Protein AF-A0A8J7TW24-F1 (afdb_monomer)

Structure (mmCIF, N/CA/C/O backbone):
data_AF-A0A8J7TW24-F1
#
_entry.id   AF-A0A8J7TW24-F1
#
loop_
_atom_site.group_PDB
_atom_site.id
_atom_site.type_symbol
_atom_site.label_atom_id
_atom_site.label_alt_id
_atom_site.label_comp_id
_atom_site.label_asym_id
_atom_site.label_entity_id
_atom_site.label_seq_id
_atom_site.pdbx_PDB_ins_code
_atom_site.Cartn_x
_atom_site.Cartn_y
_atom_site.Cartn_z
_atom_site.occupancy
_atom_site.B_iso_or_equiv
_atom_site.auth_seq_id
_atom_site.auth_comp_id
_atom_site.auth_asym_id
_atom_site.auth_atom_id
_atom_site.pdbx_PDB_model_num
ATOM 1 N N . MET A 1 1 ? 17.563 -19.823 41.841 1.00 43.78 1 MET A N 1
ATOM 2 C CA . MET A 1 1 ? 16.782 -18.989 40.902 1.00 43.78 1 MET A CA 1
ATOM 3 C C . MET A 1 1 ? 16.578 -19.823 39.656 1.00 43.78 1 MET A C 1
ATOM 5 O O . MET A 1 1 ? 17.560 -20.440 39.259 1.00 43.78 1 MET A O 1
ATOM 9 N N . PRO A 1 2 ? 15.362 -19.941 39.098 1.00 51.72 2 PRO A N 1
ATOM 10 C CA . PRO A 1 2 ? 15.224 -20.588 37.807 1.00 51.72 2 PRO A CA 1
ATOM 11 C C . PRO A 1 2 ? 15.996 -19.751 36.789 1.00 51.72 2 PRO A C 1
ATOM 13 O O . PRO A 1 2 ? 15.751 -18.554 36.640 1.00 51.72 2 PRO A O 1
ATOM 16 N N . ASP A 1 3 ? 16.976 -20.402 36.181 1.00 54.56 3 ASP A N 1
ATOM 17 C CA . ASP A 1 3 ? 17.750 -19.917 35.053 1.00 54.56 3 ASP A CA 1
ATOM 18 C C . ASP A 1 3 ? 16.784 -19.815 33.871 1.00 54.56 3 ASP A C 1
ATOM 20 O O . ASP A 1 3 ? 16.317 -20.823 33.341 1.00 54.56 3 ASP A O 1
ATOM 24 N N . THR A 1 4 ? 16.351 -18.599 33.558 1.00 65.81 4 THR A N 1
ATOM 25 C CA . THR A 1 4 ? 15.523 -18.357 32.379 1.00 65.81 4 THR A CA 1
ATOM 26 C C . THR A 1 4 ? 16.296 -17.393 31.517 1.00 65.81 4 THR A C 1
ATOM 28 O O . THR A 1 4 ? 16.347 -16.195 31.796 1.00 65.81 4 THR A O 1
ATOM 31 N N . ASP A 1 5 ? 16.949 -17.952 30.498 1.00 69.06 5 ASP A N 1
ATOM 32 C CA . ASP A 1 5 ? 17.476 -17.172 29.391 1.00 69.06 5 ASP A CA 1
ATOM 33 C C . ASP A 1 5 ? 16.400 -16.175 28.938 1.00 69.06 5 ASP A C 1
ATOM 35 O O . ASP A 1 5 ? 15.215 -16.539 28.858 1.00 69.06 5 ASP A O 1
ATOM 39 N N . PRO A 1 6 ? 16.773 -14.915 28.656 1.00 66.88 6 PRO A N 1
ATOM 40 C CA . PRO A 1 6 ? 15.819 -13.942 28.161 1.00 66.88 6 PRO A CA 1
ATOM 41 C C . PRO A 1 6 ? 15.127 -14.501 26.910 1.00 66.88 6 PRO A C 1
ATOM 43 O O . PRO A 1 6 ? 15.773 -15.163 26.089 1.00 66.88 6 PRO A O 1
ATOM 46 N N . PRO A 1 7 ? 13.813 -14.257 26.747 1.00 69.56 7 PRO A N 1
ATOM 47 C CA . PRO A 1 7 ? 13.080 -14.753 25.594 1.00 69.56 7 PRO A CA 1
ATOM 48 C C . PRO A 1 7 ? 13.769 -14.294 24.309 1.00 69.56 7 PRO A C 1
ATOM 50 O O . PRO A 1 7 ? 14.249 -13.159 24.215 1.00 69.56 7 PRO A O 1
ATOM 53 N N . LYS A 1 8 ? 13.817 -15.181 23.310 1.00 80.94 8 LYS A N 1
ATOM 54 C CA . LYS A 1 8 ? 14.368 -14.835 21.999 1.00 80.94 8 LYS A CA 1
ATOM 55 C C . LYS A 1 8 ? 13.626 -13.612 21.465 1.00 80.94 8 LYS A C 1
ATOM 57 O O . LYS A 1 8 ? 12.415 -13.486 21.639 1.00 80.94 8 LYS A O 1
ATOM 62 N N . PHE A 1 9 ? 14.354 -12.719 20.799 1.00 76.31 9 PHE A N 1
ATOM 63 C CA . PHE A 1 9 ? 13.801 -11.468 20.273 1.00 76.31 9 PHE A CA 1
ATOM 64 C C . PHE A 1 9 ? 12.527 -11.686 19.439 1.00 76.31 9 PHE A C 1
ATOM 66 O O . PHE A 1 9 ? 11.574 -10.923 19.563 1.00 76.31 9 PHE A O 1
ATOM 73 N N . GLU A 1 10 ? 12.492 -12.752 18.639 1.00 80.75 10 GLU A N 1
ATOM 74 C CA . GLU A 1 10 ? 11.338 -13.130 17.816 1.00 80.75 10 GLU A CA 1
ATOM 75 C C . GLU A 1 10 ? 10.091 -13.431 18.659 1.00 80.75 10 GLU A C 1
ATOM 77 O O . GLU A 1 10 ? 9.017 -12.904 18.367 1.00 80.75 10 GLU A O 1
ATOM 82 N N . ASP A 1 11 ? 10.244 -14.197 19.743 1.00 81.25 11 ASP A N 1
ATOM 83 C CA . ASP A 1 11 ? 9.145 -14.556 20.645 1.00 81.25 11 ASP A CA 1
ATOM 84 C C . ASP A 1 11 ? 8.602 -13.314 21.368 1.00 81.25 11 ASP A C 1
ATOM 86 O O . ASP A 1 11 ? 7.390 -13.126 21.494 1.00 81.25 11 ASP A O 1
ATOM 90 N N . ALA A 1 12 ? 9.502 -12.428 21.806 1.00 84.06 12 ALA A N 1
ATOM 91 C CA . ALA A 1 12 ? 9.135 -11.176 22.461 1.00 84.06 12 ALA A CA 1
ATOM 92 C C . ALA A 1 12 ? 8.421 -10.208 21.501 1.00 84.06 12 ALA A C 1
ATOM 94 O O . ALA A 1 12 ? 7.405 -9.610 21.863 1.00 84.06 12 ALA A O 1
ATOM 95 N N . ALA A 1 13 ? 8.916 -10.074 20.267 1.00 86.62 13 ALA A N 1
ATOM 96 C CA . ALA A 1 13 ? 8.301 -9.240 19.238 1.00 86.62 13 ALA A CA 1
ATOM 97 C C . ALA A 1 13 ? 6.920 -9.772 18.832 1.00 86.62 13 ALA A C 1
ATOM 99 O O . ALA A 1 13 ? 5.966 -9.002 18.719 1.00 86.62 13 ALA A O 1
ATOM 100 N N . GLN A 1 14 ? 6.784 -11.091 18.672 1.00 86.00 14 GLN A N 1
ATOM 101 C CA . GLN A 1 14 ? 5.505 -11.718 18.361 1.00 86.00 14 GLN A CA 1
ATOM 102 C C . GLN A 1 14 ? 4.482 -11.498 19.480 1.00 86.00 14 GLN A C 1
ATOM 104 O O . GLN A 1 14 ? 3.344 -11.120 19.199 1.00 86.00 14 GLN A O 1
ATOM 109 N N . ALA A 1 15 ? 4.874 -11.702 20.741 1.00 85.88 15 ALA A N 1
ATOM 110 C CA . ALA A 1 15 ? 3.993 -11.467 21.880 1.00 85.88 15 ALA A CA 1
ATOM 111 C C . ALA A 1 15 ? 3.521 -10.007 21.938 1.00 85.88 15 ALA A C 1
ATOM 113 O O . ALA A 1 15 ? 2.322 -9.759 22.065 1.00 85.88 15 ALA A O 1
ATOM 114 N N . TYR A 1 16 ? 4.441 -9.056 21.745 1.00 89.69 16 TYR A N 1
ATOM 115 C CA . TYR A 1 16 ? 4.119 -7.632 21.687 1.00 89.69 16 TYR A CA 1
ATOM 116 C C . TYR A 1 16 ? 3.108 -7.308 20.578 1.00 89.69 16 TYR A C 1
ATOM 118 O O . TYR A 1 16 ? 2.124 -6.608 20.818 1.00 89.69 16 TYR A O 1
ATOM 126 N N . GLU A 1 17 ? 3.309 -7.822 19.363 1.00 89.44 17 GLU A N 1
ATOM 127 C CA . GLU A 1 17 ? 2.384 -7.578 18.250 1.00 89.44 17 GLU A CA 1
ATOM 128 C C . GLU A 1 17 ? 0.988 -8.153 18.523 1.00 89.44 17 GLU A C 1
ATOM 130 O O . GLU A 1 17 ? -0.021 -7.501 18.240 1.00 89.44 17 GLU A O 1
ATOM 135 N N . LEU A 1 18 ? 0.908 -9.341 19.127 1.00 90.88 18 LEU A N 1
ATOM 136 C CA . LEU A 1 18 ? -0.361 -9.981 19.477 1.00 90.88 18 LEU A CA 1
ATOM 137 C C . LEU A 1 18 ? -1.095 -9.241 20.600 1.00 90.88 18 LEU A C 1
ATOM 139 O O . LEU A 1 18 ? -2.309 -9.054 20.500 1.00 90.88 18 LEU A O 1
ATOM 143 N N . ASP A 1 19 ? -0.377 -8.731 21.604 1.00 90.50 19 ASP A N 1
ATOM 144 C CA . ASP A 1 19 ? -0.946 -7.837 22.620 1.00 90.50 19 ASP A CA 1
ATOM 145 C C . ASP A 1 19 ? -1.563 -6.591 21.967 1.00 90.50 19 ASP A C 1
ATOM 147 O O . ASP A 1 19 ? -2.689 -6.194 22.280 1.00 90.50 19 ASP A O 1
ATOM 151 N N . ARG A 1 20 ? -0.865 -5.994 20.994 1.00 91.69 20 ARG A N 1
ATOM 152 C CA . ARG A 1 20 ? -1.358 -4.816 20.266 1.00 91.69 20 ARG A CA 1
ATOM 153 C C . ARG A 1 20 ? -2.553 -5.128 19.374 1.00 91.69 20 ARG A C 1
ATOM 155 O O . ARG A 1 20 ? -3.442 -4.288 19.233 1.00 91.69 20 ARG A O 1
ATOM 162 N N . VAL A 1 21 ? -2.610 -6.316 18.777 1.00 91.31 21 VAL A N 1
ATOM 163 C CA . VAL A 1 21 ? -3.798 -6.777 18.046 1.00 91.31 21 VAL A CA 1
ATOM 164 C C . VAL A 1 21 ? -4.985 -6.934 18.995 1.00 91.31 21 VAL A C 1
ATOM 166 O O . VAL A 1 21 ? -6.068 -6.437 18.685 1.00 91.31 21 VAL A O 1
ATOM 169 N N . ALA A 1 22 ? -4.788 -7.557 20.159 1.00 90.12 22 ALA A N 1
ATOM 170 C CA . ALA A 1 22 ? -5.827 -7.704 21.174 1.00 90.12 22 ALA A CA 1
ATOM 171 C C . ALA A 1 22 ? -6.359 -6.337 21.639 1.00 90.12 22 ALA A C 1
ATOM 173 O O . ALA A 1 22 ? -7.570 -6.110 21.656 1.00 90.12 22 ALA A O 1
ATOM 174 N N . GLU A 1 23 ? -5.469 -5.384 21.921 1.00 89.31 23 GLU A N 1
ATOM 175 C CA . GLU A 1 23 ? -5.829 -4.008 22.278 1.00 89.31 23 GLU A CA 1
ATOM 176 C C . GLU A 1 23 ? -6.676 -3.343 21.179 1.00 89.31 23 GLU A C 1
ATOM 178 O O . GLU A 1 23 ? -7.760 -2.820 21.446 1.00 89.31 23 GLU A O 1
ATOM 183 N N . ARG A 1 24 ? -6.234 -3.412 19.916 1.00 88.44 24 ARG A N 1
ATOM 184 C CA . ARG A 1 24 ? -6.968 -2.829 18.781 1.00 88.44 24 ARG A CA 1
ATOM 185 C C . ARG A 1 24 ? -8.337 -3.481 18.575 1.00 88.44 24 ARG A C 1
ATOM 187 O O . ARG A 1 24 ? -9.319 -2.757 18.403 1.00 88.44 24 ARG A O 1
ATOM 194 N N . ARG A 1 25 ? -8.432 -4.815 18.647 1.00 89.50 25 ARG A N 1
ATOM 195 C CA . ARG A 1 25 ? -9.712 -5.546 18.583 1.00 89.50 25 ARG A CA 1
ATOM 196 C C . ARG A 1 25 ? -10.655 -5.114 19.694 1.00 89.50 25 ARG A C 1
ATOM 198 O O . ARG A 1 25 ? -11.827 -4.883 19.417 1.00 89.50 25 ARG A O 1
ATOM 205 N N . SER A 1 26 ? -10.135 -4.939 20.908 1.00 88.31 26 SER A N 1
ATOM 206 C CA . SER A 1 26 ? -10.912 -4.453 22.052 1.00 88.31 26 SER A CA 1
ATOM 207 C C . SER A 1 26 ? -11.549 -3.105 21.743 1.00 88.31 26 SER A C 1
ATOM 209 O O . SER A 1 26 ? -12.732 -2.927 21.994 1.00 88.31 26 SER A O 1
ATOM 211 N N . ARG A 1 27 ? -10.805 -2.167 21.136 1.00 85.00 27 ARG A N 1
ATOM 212 C CA . ARG A 1 27 ? -11.319 -0.834 20.769 1.00 85.00 27 ARG A CA 1
ATOM 213 C C . ARG A 1 27 ? -12.390 -0.881 19.674 1.00 85.00 27 ARG A C 1
ATOM 215 O O . ARG A 1 27 ? -13.335 -0.101 19.722 1.00 85.00 27 ARG A O 1
ATOM 222 N N . VAL A 1 28 ? -12.235 -1.760 18.682 1.00 87.19 28 VAL A N 1
ATOM 223 C CA . VAL A 1 28 ? -13.165 -1.865 17.540 1.00 87.19 28 VAL A CA 1
ATOM 224 C C . VAL A 1 28 ? -14.443 -2.617 17.915 1.00 87.19 28 VAL A C 1
ATOM 226 O O . VAL A 1 28 ? -15.532 -2.195 17.536 1.00 87.19 28 VAL A O 1
ATOM 229 N N . HIS A 1 29 ? -14.316 -3.703 18.676 1.00 86.69 29 HIS A N 1
ATOM 230 C CA . HIS A 1 29 ? -15.421 -4.577 19.090 1.00 86.69 29 HIS A CA 1
ATOM 231 C C . HIS A 1 29 ? -15.866 -4.312 20.532 1.00 86.69 29 HIS A C 1
ATOM 233 O O . HIS A 1 29 ? -16.446 -5.188 21.169 1.00 86.69 29 HIS A O 1
ATOM 239 N N . SER A 1 30 ? -15.583 -3.114 21.056 1.00 81.75 30 SER A N 1
ATOM 240 C CA . SER A 1 30 ? -16.026 -2.710 22.391 1.00 81.75 30 SER A CA 1
ATOM 241 C C . SER A 1 30 ? -17.551 -2.828 22.513 1.00 81.75 30 SER A C 1
ATOM 243 O O . SER A 1 30 ? -18.262 -2.520 21.546 1.00 81.75 30 SER A O 1
ATOM 245 N N . PRO A 1 31 ? -18.067 -3.186 23.704 1.00 82.00 31 PRO A N 1
ATOM 246 C CA . PRO A 1 31 ? -19.486 -3.068 24.005 1.00 82.00 31 PRO A CA 1
ATOM 247 C C . PRO A 1 31 ? -20.009 -1.659 23.700 1.00 82.00 31 PRO A C 1
ATOM 249 O O . PRO A 1 31 ? -19.250 -0.692 23.596 1.00 82.00 31 PRO A O 1
ATOM 252 N N . ARG A 1 32 ? -21.323 -1.535 23.523 1.00 82.88 32 ARG A N 1
ATOM 253 C CA . ARG A 1 32 ? -21.972 -0.249 23.251 1.00 82.88 32 ARG A CA 1
ATOM 254 C C . ARG A 1 32 ? -22.768 0.199 24.474 1.00 82.88 32 ARG A C 1
ATOM 256 O O . ARG A 1 32 ? -23.401 -0.632 25.121 1.00 82.88 32 ARG A O 1
ATOM 263 N N . ASP A 1 33 ? -22.730 1.493 24.789 1.00 82.44 33 ASP A N 1
ATOM 264 C CA . ASP A 1 33 ? -23.535 2.081 25.866 1.00 82.44 33 ASP A CA 1
ATOM 265 C C . ASP A 1 33 ? -25.032 2.137 25.498 1.00 82.44 33 ASP A C 1
ATOM 267 O O . ASP A 1 33 ? -25.444 1.737 24.405 1.00 82.44 33 ASP A O 1
ATOM 271 N N . LYS A 1 34 ? -25.869 2.641 26.415 1.00 81.19 34 LYS A N 1
ATOM 272 C CA . LYS A 1 34 ? -27.324 2.772 26.202 1.00 81.19 34 LYS A CA 1
ATOM 273 C C . LYS A 1 34 ? -27.660 3.687 25.021 1.00 81.19 34 LYS A C 1
ATOM 275 O O . LYS A 1 34 ? -28.692 3.520 24.375 1.00 81.19 34 LYS A O 1
ATOM 280 N N . GLU A 1 35 ? -26.771 4.619 24.702 1.00 75.19 35 GLU A N 1
ATOM 281 C CA . GLU A 1 35 ? -26.881 5.530 23.572 1.00 75.19 35 GLU A CA 1
ATOM 282 C C . GLU A 1 35 ? -26.303 4.924 22.276 1.00 75.19 35 GLU A C 1
ATOM 284 O O . GLU A 1 35 ? -26.475 5.501 21.200 1.00 75.19 35 GLU A O 1
ATOM 289 N N . GLY A 1 36 ? -25.698 3.733 22.336 1.00 73.62 36 GLY A N 1
ATOM 290 C CA . GLY A 1 36 ? -25.131 2.966 21.226 1.00 73.62 36 GLY A CA 1
ATOM 291 C C . GLY A 1 36 ? -23.678 3.311 20.876 1.00 73.62 36 GLY A C 1
ATOM 292 O O . GLY A 1 36 ? -23.176 2.828 19.857 1.00 73.62 36 GLY A O 1
ATOM 293 N N . ARG A 1 37 ? -23.002 4.135 21.681 1.00 74.19 37 ARG A N 1
ATOM 294 C CA . ARG A 1 37 ? -21.606 4.550 21.482 1.00 74.19 37 ARG A CA 1
ATOM 295 C C . ARG A 1 37 ? -20.640 3.461 21.970 1.00 74.19 37 ARG A C 1
ATOM 297 O O . ARG A 1 37 ? -20.939 2.813 22.971 1.00 74.19 37 ARG A O 1
ATOM 304 N N . PRO A 1 38 ? -19.485 3.257 21.312 1.00 76.00 38 PRO A N 1
ATOM 305 C CA . PRO A 1 38 ? -18.491 2.281 21.756 1.00 76.00 38 PRO A CA 1
ATOM 306 C C . PRO A 1 38 ? -17.911 2.659 23.127 1.00 76.00 38 PRO A C 1
ATOM 308 O O . PRO A 1 38 ? -17.392 3.763 23.301 1.00 76.00 38 PRO A O 1
ATOM 311 N N . THR A 1 39 ? -17.946 1.740 24.090 1.00 76.75 39 THR A N 1
ATOM 312 C CA . THR A 1 39 ? -17.328 1.901 25.413 1.00 76.75 39 THR A CA 1
ATOM 313 C C . THR A 1 39 ? -15.885 1.414 25.367 1.00 76.75 39 THR A C 1
ATOM 315 O O . THR A 1 39 ? -15.564 0.299 25.787 1.00 76.75 39 THR A O 1
ATOM 318 N N . VAL A 1 40 ? -15.013 2.244 24.794 1.00 71.62 40 VAL A N 1
ATOM 319 C CA . VAL A 1 40 ? -13.598 1.911 24.593 1.00 71.62 40 VAL A CA 1
ATOM 320 C C . VAL A 1 40 ? -12.929 1.593 25.932 1.00 71.62 40 VAL A C 1
ATOM 322 O O . VAL A 1 40 ? -12.905 2.430 26.830 1.00 71.62 40 VAL A O 1
ATOM 325 N N . GLY A 1 41 ? -12.375 0.384 26.053 1.00 67.88 41 GLY A N 1
ATOM 326 C CA . GLY A 1 41 ? -11.676 -0.072 27.261 1.00 67.88 41 GLY A CA 1
ATOM 327 C C . GLY A 1 41 ? -12.566 -0.715 28.330 1.00 67.88 41 GLY A C 1
ATOM 328 O O . GLY A 1 41 ? -12.053 -1.064 29.388 1.00 67.88 41 GLY A O 1
ATOM 329 N N . ALA A 1 42 ? -13.866 -0.903 28.069 1.00 72.81 42 ALA A N 1
ATOM 330 C CA . ALA A 1 42 ? -14.766 -1.593 28.999 1.00 72.81 42 ALA A CA 1
ATOM 331 C C . ALA A 1 42 ? -14.482 -3.101 29.098 1.00 72.81 42 ALA A C 1
ATOM 333 O O . ALA A 1 42 ? -14.559 -3.674 30.181 1.00 72.81 42 ALA A O 1
ATOM 334 N N . GLU A 1 43 ? -14.122 -3.737 27.980 1.00 79.50 43 GLU A N 1
ATOM 335 C CA . GLU A 1 43 ? -13.754 -5.151 27.934 1.00 79.50 43 GLU A CA 1
ATOM 336 C C . GLU A 1 43 ? -12.527 -5.364 27.047 1.00 79.50 43 GLU A C 1
ATOM 338 O O . GLU A 1 43 ? -12.425 -4.811 25.949 1.00 79.50 43 GLU A O 1
ATOM 343 N N . ALA A 1 44 ? -11.592 -6.179 27.537 1.00 82.75 44 ALA A N 1
ATOM 344 C CA . ALA A 1 44 ? -10.405 -6.572 26.796 1.00 82.75 44 ALA A CA 1
ATOM 345 C C . ALA A 1 44 ? -10.677 -7.844 25.983 1.00 82.75 44 ALA A C 1
ATOM 347 O O . ALA A 1 44 ? -11.066 -8.880 26.527 1.00 82.75 44 ALA A O 1
ATOM 348 N N . TRP A 1 45 ? -10.409 -7.776 24.683 1.00 86.88 45 TRP A N 1
ATOM 349 C CA . TRP A 1 45 ? -10.366 -8.926 23.796 1.00 86.88 45 TRP A CA 1
ATOM 350 C C . TRP A 1 45 ? -9.239 -9.863 24.230 1.00 86.88 45 TRP A C 1
ATOM 352 O O . TRP A 1 45 ? -8.077 -9.463 24.300 1.00 86.88 45 TRP A O 1
ATOM 362 N N . LYS A 1 46 ? -9.568 -11.128 24.492 1.00 87.50 46 LYS A N 1
ATOM 363 C CA . LYS A 1 46 ? -8.594 -12.142 24.906 1.00 87.50 46 LYS A CA 1
ATOM 364 C C . LYS A 1 46 ? -8.254 -13.029 23.718 1.00 87.50 46 LYS A C 1
ATOM 366 O O . LYS A 1 46 ? -9.126 -13.709 23.185 1.00 87.50 46 LYS A O 1
ATOM 371 N N . LEU A 1 47 ? -6.994 -13.007 23.293 1.00 88.19 47 LEU A N 1
ATOM 372 C CA . LEU A 1 47 ? -6.498 -13.974 22.315 1.00 88.19 47 LEU A CA 1
ATOM 373 C C . LEU A 1 47 ? -6.157 -15.299 23.018 1.00 88.19 47 LEU A C 1
ATOM 375 O O . LEU A 1 47 ? -5.738 -15.263 24.180 1.00 88.19 47 LEU A O 1
ATOM 379 N N . PRO A 1 48 ? -6.319 -16.449 22.340 1.00 89.06 48 PRO A N 1
ATOM 380 C CA . PRO A 1 48 ? -5.981 -17.751 22.903 1.00 89.06 48 PRO A CA 1
ATOM 381 C C . PRO A 1 48 ? -4.518 -17.821 23.336 1.00 89.06 48 PRO A C 1
ATOM 383 O O . PRO A 1 48 ? -3.614 -17.418 22.595 1.00 89.06 48 PRO A O 1
ATOM 386 N N . LYS A 1 49 ? -4.312 -18.338 24.544 1.00 88.12 49 LYS A N 1
ATOM 387 C CA . LYS A 1 49 ? -3.007 -18.648 25.119 1.00 88.12 49 LYS A CA 1
ATOM 388 C C . LYS A 1 49 ? -3.010 -20.096 25.597 1.00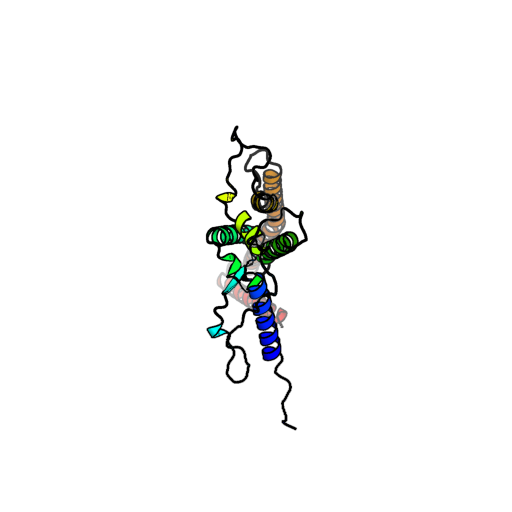 88.12 49 LYS A C 1
ATOM 390 O O . LYS A 1 49 ? -4.063 -20.589 26.000 1.00 88.12 49 LYS A O 1
ATOM 395 N N . ASP A 1 50 ? -1.855 -20.743 25.544 1.00 86.94 50 ASP A N 1
ATOM 396 C CA . ASP A 1 50 ? -1.642 -22.064 26.129 1.00 86.94 50 ASP A CA 1
ATOM 397 C C . ASP A 1 50 ? -1.544 -21.991 27.667 1.00 86.94 50 ASP A C 1
ATOM 399 O O . ASP A 1 50 ? -1.530 -20.908 28.264 1.00 86.94 50 ASP A O 1
ATOM 403 N N . ASP A 1 51 ? -1.449 -23.152 28.320 1.00 86.19 51 ASP A N 1
ATOM 404 C CA . ASP A 1 51 ? -1.315 -23.257 29.782 1.00 86.19 51 ASP A CA 1
ATOM 405 C C . ASP A 1 51 ? -0.025 -22.602 30.315 1.00 86.19 51 ASP A C 1
ATOM 407 O O . ASP A 1 51 ? 0.064 -22.253 31.493 1.00 86.19 51 ASP A O 1
ATOM 411 N N . ALA A 1 52 ? 0.973 -22.402 29.448 1.00 83.00 52 ALA A N 1
ATOM 412 C CA . ALA A 1 52 ? 2.220 -21.707 29.755 1.00 83.00 52 ALA A CA 1
ATOM 413 C C . ALA A 1 52 ? 2.126 -20.181 29.537 1.00 83.00 52 ALA A C 1
ATOM 415 O O . ALA A 1 52 ? 3.111 -19.466 29.735 1.00 83.00 52 ALA A O 1
ATOM 416 N N . GLY A 1 53 ? 0.959 -19.664 29.139 1.00 81.69 53 GLY A N 1
ATOM 417 C CA . GLY A 1 53 ? 0.714 -18.244 28.898 1.00 81.69 53 GLY A CA 1
ATOM 418 C C . GLY A 1 53 ? 1.269 -17.713 27.572 1.00 81.69 53 GLY A C 1
ATOM 419 O O . GLY A 1 53 ? 1.253 -16.495 27.359 1.00 81.69 53 GLY A O 1
ATOM 420 N N . LYS A 1 54 ? 1.740 -18.583 26.672 1.00 83.50 54 LYS A N 1
ATOM 421 C CA . LYS A 1 54 ? 2.173 -18.214 25.320 1.00 83.50 54 LYS A CA 1
ATOM 422 C C . LYS A 1 54 ? 0.971 -18.116 24.399 1.00 83.50 54 LYS A C 1
ATOM 424 O O . LYS A 1 54 ? 0.020 -18.880 24.513 1.00 83.50 54 LYS A O 1
ATOM 429 N N . TYR A 1 55 ? 1.007 -17.168 23.470 1.00 84.25 55 TYR A N 1
ATOM 430 C CA . TYR A 1 55 ? -0.053 -17.048 22.477 1.00 84.25 55 TYR A CA 1
ATOM 431 C C . TYR A 1 55 ? -0.128 -18.281 21.578 1.00 84.25 55 TYR A C 1
ATOM 433 O O . TYR A 1 55 ? 0.897 -18.854 21.217 1.00 84.25 55 TYR A O 1
ATOM 441 N N . GLU A 1 56 ? -1.344 -18.618 21.149 1.00 83.56 56 GLU A N 1
ATOM 442 C CA . GLU A 1 56 ? -1.611 -19.610 20.107 1.00 83.56 56 GLU A CA 1
ATOM 443 C C . GLU A 1 56 ? -2.129 -18.900 18.838 1.00 83.56 56 GLU A C 1
ATOM 445 O O . GLU A 1 56 ? -3.341 -18.824 18.611 1.00 83.56 56 GLU A O 1
ATOM 450 N N . PRO A 1 57 ? -1.247 -18.358 17.971 1.00 72.62 57 PRO A N 1
ATOM 451 C CA . PRO A 1 57 ? -1.656 -17.509 16.848 1.00 72.62 57 PRO A CA 1
ATOM 452 C C . PRO A 1 57 ? -2.573 -18.224 15.852 1.00 72.62 57 PRO A C 1
ATOM 454 O O . PRO A 1 57 ? -3.481 -17.612 15.296 1.00 72.62 57 PRO A O 1
ATOM 457 N N . LEU A 1 58 ? -2.369 -19.531 15.655 1.00 77.12 58 LEU A N 1
ATOM 458 C CA . LEU A 1 58 ? -3.190 -20.356 14.761 1.00 77.12 58 LEU A CA 1
ATOM 459 C C . LEU A 1 58 ? -4.638 -20.506 15.247 1.00 77.12 58 LEU A C 1
ATOM 461 O O . LEU A 1 58 ? -5.510 -20.820 14.444 1.00 77.12 58 LEU A O 1
ATOM 465 N N . ARG A 1 59 ? -4.901 -20.271 16.538 1.00 81.06 59 ARG A N 1
ATOM 466 C CA . ARG A 1 59 ? -6.250 -20.283 17.118 1.00 81.06 59 ARG A CA 1
ATOM 467 C C . ARG A 1 59 ? -6.852 -18.886 17.271 1.00 81.06 59 ARG A C 1
ATOM 469 O O . ARG A 1 59 ? -8.006 -18.759 17.657 1.00 81.06 59 ARG A O 1
ATOM 476 N N . ALA A 1 60 ? -6.090 -17.832 16.988 1.00 80.12 60 ALA A N 1
ATOM 477 C CA . ALA A 1 60 ? -6.482 -16.448 17.242 1.00 80.12 60 ALA A CA 1
ATOM 478 C C . ALA A 1 60 ? -7.383 -15.825 16.150 1.00 80.12 60 ALA A C 1
ATOM 480 O O . ALA A 1 60 ? -7.747 -14.647 16.261 1.00 80.12 60 ALA A O 1
ATOM 481 N N . ASP A 1 61 ? -7.741 -16.595 15.112 1.00 87.06 61 ASP A N 1
ATOM 482 C CA . ASP A 1 61 ? -8.554 -16.167 13.963 1.00 87.06 61 ASP A CA 1
ATOM 483 C C . ASP A 1 61 ? -8.098 -14.815 13.393 1.00 87.06 61 ASP A C 1
ATOM 485 O O . ASP A 1 61 ? -8.899 -13.902 13.176 1.00 87.06 61 ASP A O 1
ATOM 489 N N . LEU A 1 62 ? -6.783 -14.642 13.239 1.00 90.00 62 LEU A N 1
A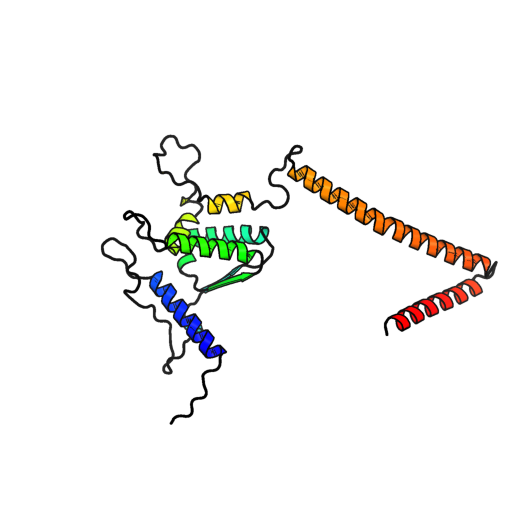TOM 490 C CA . LEU A 1 62 ? -6.180 -13.391 12.784 1.00 90.00 62 LEU A CA 1
ATOM 491 C C . LEU A 1 62 ? -6.265 -13.262 11.267 1.00 90.00 62 LEU A C 1
ATOM 493 O O . LEU A 1 62 ? -5.957 -14.204 10.535 1.00 90.00 62 LEU A O 1
ATOM 497 N N . V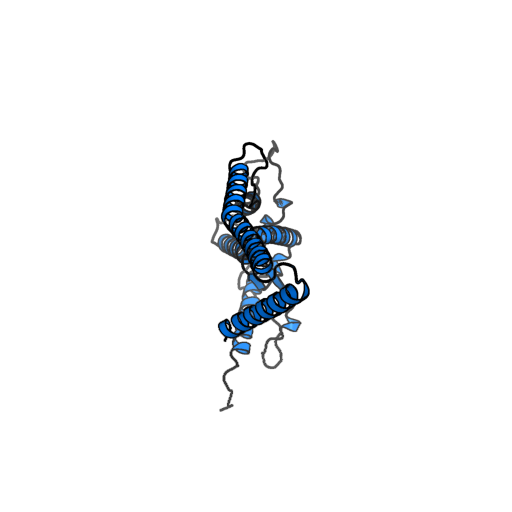AL A 1 63 ? -6.615 -12.069 10.789 1.00 92.50 63 VAL A N 1
ATOM 498 C CA . VAL A 1 63 ? -6.712 -11.776 9.358 1.00 92.50 63 VAL A CA 1
ATOM 499 C C . VAL A 1 63 ? -5.755 -10.653 8.982 1.00 92.50 63 VAL A C 1
ATOM 501 O O . VAL A 1 63 ? -5.870 -9.518 9.446 1.00 92.50 63 VAL A O 1
ATOM 504 N N . GLY A 1 64 ? -4.816 -10.967 8.092 1.00 93.06 64 GLY A N 1
ATOM 505 C CA . GLY A 1 64 ? -3.925 -9.993 7.470 1.00 93.06 64 GLY A CA 1
ATOM 506 C C . GLY A 1 64 ? -4.401 -9.593 6.075 1.00 93.06 64 GLY A C 1
ATOM 507 O O . GLY A 1 64 ? -4.845 -10.434 5.296 1.00 93.06 64 GLY A O 1
ATOM 508 N N . LEU A 1 65 ? -4.257 -8.314 5.735 1.00 95.31 65 LEU A N 1
ATOM 509 C CA . LEU A 1 65 ? -4.393 -7.799 4.375 1.00 95.31 65 LEU A CA 1
ATOM 510 C C . LEU A 1 65 ? -3.027 -7.329 3.871 1.00 95.31 65 LEU A C 1
ATOM 512 O O . LEU A 1 65 ? -2.299 -6.645 4.586 1.00 95.31 65 LEU A O 1
ATOM 516 N N . ALA A 1 66 ? -2.681 -7.673 2.632 1.00 96.69 66 ALA A N 1
ATOM 517 C CA . ALA A 1 66 ? -1.432 -7.255 2.008 1.00 96.69 66 ALA A CA 1
ATOM 518 C C . ALA A 1 66 ? -1.694 -6.465 0.719 1.00 96.69 66 ALA A C 1
ATOM 520 O O . ALA A 1 66 ? -2.372 -6.951 -0.187 1.00 96.69 66 ALA A O 1
ATOM 521 N N . PHE A 1 67 ? -1.120 -5.265 0.614 1.00 95.81 67 PHE A N 1
ATOM 522 C CA . PHE A 1 67 ? -1.142 -4.452 -0.601 1.00 95.81 67 PHE A CA 1
ATOM 523 C C . PHE A 1 67 ? 0.214 -4.446 -1.296 1.00 95.81 67 PHE A C 1
ATOM 525 O O . PHE A 1 67 ? 1.200 -3.899 -0.797 1.00 95.81 67 PHE A O 1
ATOM 532 N N . SER A 1 68 ? 0.228 -5.030 -2.493 1.00 93.50 68 SER A N 1
ATOM 533 C CA . SER A 1 68 ? 1.408 -5.105 -3.351 1.00 93.50 68 SER A CA 1
ATOM 534 C C . SER A 1 68 ? 1.793 -3.748 -3.960 1.00 93.50 68 SER A C 1
ATOM 536 O O . SER A 1 68 ? 0.999 -2.805 -4.022 1.00 93.50 68 SER A O 1
ATOM 538 N N . GLY A 1 69 ? 3.029 -3.668 -4.453 1.00 89.88 69 GLY A N 1
ATOM 539 C CA . GLY A 1 69 ? 3.590 -2.514 -5.152 1.00 89.88 69 GLY A CA 1
ATOM 540 C C . GLY A 1 69 ? 3.028 -2.321 -6.562 1.00 89.88 69 GLY A C 1
ATOM 541 O O . GLY A 1 69 ? 2.088 -2.990 -6.975 1.00 89.88 69 GLY A O 1
ATOM 542 N N . GLY A 1 70 ? 3.600 -1.374 -7.313 1.00 83.94 70 GLY A N 1
ATOM 543 C CA . GLY A 1 70 ? 3.140 -1.027 -8.672 1.00 83.94 70 GLY A CA 1
ATOM 544 C C . GLY A 1 70 ? 2.688 0.427 -8.844 1.00 83.94 70 GLY A C 1
ATOM 545 O O . GLY A 1 70 ? 1.947 0.742 -9.778 1.00 83.94 70 GLY A O 1
ATOM 546 N N . GLY A 1 71 ? 3.119 1.313 -7.939 1.00 82.56 71 GLY A N 1
ATOM 547 C CA . GLY A 1 71 ? 2.820 2.745 -7.977 1.00 82.56 71 GLY A CA 1
ATOM 548 C C . GLY A 1 71 ? 1.324 3.051 -7.869 1.00 82.56 71 GLY A C 1
ATOM 549 O O . GLY A 1 71 ? 0.558 2.303 -7.260 1.00 82.56 71 GLY A O 1
ATOM 550 N N . ILE A 1 72 ? 0.902 4.155 -8.484 1.00 78.56 72 ILE A N 1
ATOM 551 C CA . ILE A 1 72 ? -0.474 4.658 -8.379 1.00 78.56 72 ILE A CA 1
ATOM 552 C C . ILE A 1 72 ? -1.523 3.692 -8.953 1.00 78.56 72 ILE A C 1
ATOM 554 O O . ILE A 1 72 ? -2.617 3.601 -8.408 1.00 78.56 72 ILE A O 1
ATOM 558 N N . ARG A 1 73 ? -1.184 2.888 -9.976 1.00 82.25 73 ARG A N 1
ATOM 559 C CA . ARG A 1 73 ? -2.111 1.883 -10.535 1.00 82.25 73 ARG A CA 1
ATOM 560 C C . ARG A 1 73 ? -2.490 0.826 -9.501 1.00 82.25 73 ARG A C 1
ATOM 562 O O . ARG A 1 73 ? -3.665 0.494 -9.366 1.00 82.25 73 ARG A O 1
ATOM 569 N N . SER A 1 74 ? -1.497 0.331 -8.759 1.00 87.56 74 SER A N 1
ATOM 570 C CA . SER A 1 74 ? -1.739 -0.612 -7.664 1.00 87.56 74 SER A CA 1
ATOM 571 C C . SER A 1 74 ? -2.559 0.043 -6.550 1.00 87.56 74 SER A C 1
ATOM 573 O O . SER A 1 74 ? -3.541 -0.536 -6.094 1.00 87.56 74 SER A O 1
ATOM 575 N N . ALA A 1 75 ? -2.245 1.290 -6.178 1.00 87.69 75 ALA A N 1
ATOM 576 C CA . ALA A 1 75 ? -3.021 2.031 -5.181 1.00 87.69 75 ALA A CA 1
ATOM 577 C C . ALA A 1 75 ? -4.510 2.159 -5.566 1.00 87.69 75 ALA A C 1
ATOM 579 O O . ALA A 1 75 ? -5.381 1.944 -4.726 1.00 87.69 75 ALA A O 1
ATOM 580 N N . THR A 1 76 ? -4.819 2.442 -6.837 1.00 84.94 76 THR A N 1
ATOM 581 C CA . THR A 1 76 ? -6.203 2.514 -7.335 1.00 84.94 76 THR A CA 1
ATOM 582 C C . THR A 1 76 ? -6.903 1.157 -7.328 1.00 84.94 76 THR A C 1
ATOM 584 O O . THR A 1 76 ? -8.067 1.072 -6.941 1.00 84.94 76 THR A O 1
ATOM 587 N N . PHE A 1 77 ? -6.218 0.087 -7.732 1.00 88.62 77 PHE A N 1
ATOM 588 C CA . PHE A 1 77 ? -6.785 -1.261 -7.668 1.00 88.62 77 PHE A CA 1
ATOM 589 C C . PHE A 1 77 ? -7.104 -1.666 -6.220 1.00 88.62 77 PHE A C 1
ATOM 591 O O . PHE A 1 77 ? -8.216 -2.100 -5.919 1.00 88.62 77 PHE A O 1
ATOM 598 N N . ASN A 1 78 ? -6.162 -1.429 -5.307 1.00 92.75 78 ASN A N 1
ATOM 599 C CA . ASN A 1 78 ? -6.328 -1.692 -3.880 1.00 92.75 78 ASN A CA 1
ATOM 600 C C . ASN A 1 78 ? -7.439 -0.834 -3.252 1.00 92.75 78 ASN A C 1
ATOM 602 O O . ASN A 1 78 ? -8.147 -1.318 -2.373 1.00 92.75 78 ASN A O 1
ATOM 606 N N . LEU A 1 79 ? -7.666 0.399 -3.728 1.00 91.00 79 LEU A N 1
ATOM 607 C CA . LEU A 1 79 ? -8.840 1.186 -3.334 1.00 91.00 79 LEU A CA 1
ATOM 608 C C . LEU A 1 79 ? -10.142 0.455 -3.690 1.00 91.00 79 LEU A C 1
ATOM 610 O O . LEU A 1 79 ? -11.034 0.381 -2.854 1.00 91.00 79 LEU A O 1
ATOM 614 N N . GLY A 1 80 ? -10.243 -0.139 -4.883 1.00 90.50 80 GLY A N 1
ATOM 615 C CA . GLY A 1 80 ? -11.401 -0.956 -5.260 1.00 90.50 80 GLY A CA 1
ATOM 616 C C . GLY A 1 80 ? -11.621 -2.148 -4.319 1.00 90.50 80 GLY A C 1
ATOM 617 O O . GLY A 1 80 ? -12.756 -2.423 -3.926 1.00 90.50 80 GLY A O 1
ATOM 618 N N . ILE A 1 81 ? -10.537 -2.804 -3.885 1.00 93.75 81 ILE A N 1
ATOM 619 C CA . ILE A 1 81 ? -10.589 -3.864 -2.863 1.00 93.75 81 ILE A CA 1
ATOM 620 C C . ILE A 1 81 ? -11.107 -3.306 -1.532 1.00 93.75 81 ILE A C 1
ATOM 622 O O . ILE A 1 81 ? -12.026 -3.882 -0.954 1.00 93.75 81 ILE A O 1
ATOM 626 N N . LEU A 1 82 ? -10.582 -2.172 -1.061 1.00 93.50 82 LEU A N 1
ATOM 627 C CA . LEU A 1 82 ? -11.047 -1.527 0.173 1.00 93.50 82 LEU A CA 1
ATOM 628 C C . LEU A 1 82 ? -12.527 -1.146 0.108 1.00 93.50 82 LEU A C 1
ATOM 630 O O . LEU A 1 82 ? -13.244 -1.338 1.085 1.00 93.50 82 LEU A O 1
ATOM 634 N N . GLN A 1 83 ? -13.003 -0.661 -1.038 1.00 90.88 83 GLN A N 1
ATOM 635 C CA . GLN A 1 83 ? -14.418 -0.354 -1.250 1.00 90.88 83 GLN A CA 1
ATOM 636 C C . GLN A 1 83 ? -15.288 -1.619 -1.207 1.00 90.88 83 GLN A C 1
ATOM 638 O O . GLN A 1 83 ? -16.367 -1.616 -0.612 1.00 90.88 83 GLN A O 1
ATOM 643 N N . ALA A 1 84 ? -14.815 -2.729 -1.782 1.00 91.12 84 ALA A N 1
ATOM 644 C CA . ALA A 1 84 ? -15.510 -4.012 -1.713 1.00 91.12 84 ALA A CA 1
ATOM 645 C C . ALA A 1 84 ? -15.553 -4.573 -0.281 1.00 91.12 84 ALA A C 1
ATOM 647 O O . ALA A 1 84 ? -16.618 -4.999 0.170 1.00 91.12 84 ALA A O 1
ATOM 648 N N . LEU A 1 85 ? -14.431 -4.529 0.444 1.00 93.06 85 LEU A N 1
ATOM 649 C CA . LEU A 1 85 ? -14.350 -4.914 1.857 1.00 93.06 85 LEU A CA 1
ATOM 650 C C . LEU A 1 85 ? -15.231 -4.019 2.730 1.00 93.06 85 LEU A C 1
ATOM 652 O O . LEU A 1 85 ? -15.917 -4.520 3.620 1.00 93.06 85 LEU A O 1
ATOM 656 N N . GLY A 1 86 ? -15.260 -2.717 2.439 1.00 90.00 86 GLY A N 1
ATOM 657 C CA . GLY A 1 86 ? -16.094 -1.748 3.135 1.00 90.00 86 GLY A CA 1
ATOM 658 C C . GLY A 1 86 ? -17.579 -2.062 2.994 1.00 90.00 86 GLY A C 1
ATOM 659 O O . GLY A 1 86 ? -18.287 -2.194 3.991 1.00 90.00 86 GLY A O 1
ATOM 660 N N . ARG A 1 87 ? -18.017 -2.327 1.759 1.00 87.62 87 ARG A N 1
ATOM 661 C CA . ARG A 1 87 ? -19.381 -2.776 1.442 1.00 87.62 87 ARG A CA 1
ATOM 662 C C . ARG A 1 87 ? -19.764 -4.076 2.154 1.00 87.62 87 ARG A C 1
ATOM 664 O O . ARG A 1 87 ? -20.906 -4.237 2.571 1.00 87.62 87 ARG A O 1
ATOM 671 N N . LEU A 1 88 ? -18.827 -5.016 2.275 1.00 91.50 88 LEU A N 1
ATOM 672 C CA . LEU A 1 88 ? -19.047 -6.288 2.974 1.00 91.50 88 LEU A CA 1
ATOM 673 C C . LEU A 1 88 ? -18.898 -6.174 4.500 1.00 91.50 88 LEU A C 1
ATOM 675 O O . LEU A 1 88 ? -19.066 -7.168 5.199 1.00 91.50 88 LEU A O 1
ATOM 679 N N . LYS A 1 89 ? -18.604 -4.975 5.019 1.00 90.19 89 LYS A N 1
ATOM 680 C CA . LYS A 1 89 ? -18.343 -4.701 6.436 1.00 90.19 89 LYS A CA 1
ATOM 681 C C . LYS A 1 89 ? -17.209 -5.546 7.034 1.00 90.19 89 LYS A C 1
ATOM 683 O O . LYS A 1 89 ? -17.272 -5.951 8.191 1.00 90.19 89 LYS A O 1
ATOM 688 N N . LEU A 1 90 ? -16.180 -5.825 6.233 1.00 93.12 90 LEU A N 1
ATOM 689 C CA . LEU A 1 90 ? -15.062 -6.695 6.612 1.00 93.12 90 LEU A CA 1
ATOM 690 C C . LEU A 1 90 ? -13.828 -5.939 7.117 1.00 93.12 90 LEU A C 1
ATOM 692 O O . LEU A 1 90 ? -12.903 -6.578 7.608 1.00 93.12 90 LEU A O 1
ATOM 696 N N . LEU A 1 91 ? -13.780 -4.605 7.038 1.00 92.50 91 LEU A N 1
ATOM 697 C CA . LEU A 1 91 ? -12.594 -3.851 7.472 1.00 92.50 91 LEU A CA 1
ATOM 698 C C . LEU A 1 91 ? -12.365 -3.946 8.983 1.00 92.50 91 LEU A C 1
ATOM 700 O O . LEU A 1 91 ? -11.220 -3.970 9.418 1.00 92.50 91 LEU A O 1
ATOM 704 N N . THR A 1 92 ? -13.428 -4.081 9.780 1.00 90.88 92 THR A N 1
ATOM 705 C CA . THR A 1 92 ? -13.340 -4.298 11.238 1.00 90.88 92 THR A CA 1
ATOM 706 C C . THR A 1 92 ? -12.829 -5.690 11.628 1.00 90.88 92 THR A C 1
ATOM 708 O O . THR A 1 92 ? -12.624 -5.960 12.813 1.00 90.88 92 THR A O 1
ATOM 711 N N . ARG A 1 93 ? -12.645 -6.590 10.653 1.00 91.69 93 ARG A N 1
ATOM 712 C CA . ARG A 1 93 ? -12.130 -7.954 10.846 1.00 91.69 93 ARG A CA 1
ATOM 713 C C . ARG A 1 93 ? -10.646 -8.082 10.500 1.00 91.69 93 ARG A C 1
ATOM 715 O O . ARG A 1 93 ? -10.097 -9.155 10.697 1.00 91.69 93 ARG A O 1
ATOM 722 N N . LEU A 1 94 ? -10.024 -7.03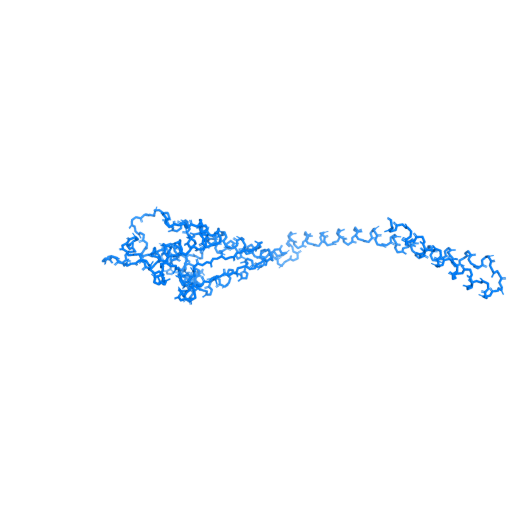3 9.961 1.00 93.81 94 LEU A N 1
ATOM 723 C CA . LEU A 1 94 ? -8.608 -7.031 9.603 1.00 93.81 94 LEU A CA 1
ATOM 724 C C . LEU A 1 94 ? -7.758 -6.622 10.807 1.00 93.81 94 LEU A C 1
ATOM 726 O O . LEU A 1 94 ? -7.980 -5.569 11.401 1.00 93.81 94 LEU A O 1
ATOM 730 N N . ASP A 1 95 ? -6.750 -7.428 11.117 1.00 91.81 95 ASP A N 1
ATOM 731 C CA . ASP A 1 95 ? -5.867 -7.238 12.273 1.00 91.81 95 ASP A CA 1
ATOM 732 C C . ASP A 1 95 ? -4.509 -6.666 11.894 1.00 91.81 95 ASP A C 1
ATOM 734 O O . ASP A 1 95 ? -3.849 -6.010 12.706 1.00 91.81 95 ASP A O 1
ATOM 738 N N . TYR A 1 96 ? -4.091 -6.928 10.657 1.00 91.62 96 TYR A N 1
ATOM 739 C CA . TYR A 1 96 ? -2.783 -6.544 10.164 1.00 91.62 96 TYR A CA 1
ATOM 740 C C . TYR A 1 96 ? -2.859 -6.053 8.724 1.00 91.62 96 TYR A C 1
ATOM 742 O O . TYR A 1 96 ? -3.559 -6.633 7.893 1.00 91.62 96 TYR A O 1
ATOM 750 N N . LEU A 1 97 ? -2.114 -4.992 8.422 1.00 93.88 97 LEU A N 1
ATOM 751 C CA . LEU A 1 97 ? -1.995 -4.441 7.079 1.00 93.88 97 LEU A CA 1
ATOM 752 C C . LEU A 1 97 ? -0.517 -4.372 6.696 1.00 93.88 97 LEU A C 1
ATOM 754 O O . LEU A 1 97 ? 0.235 -3.575 7.248 1.00 93.88 97 LEU A O 1
ATOM 758 N N . SER A 1 98 ? -0.116 -5.188 5.724 1.00 95.12 98 SER A N 1
ATOM 759 C CA . SER A 1 98 ? 1.219 -5.147 5.129 1.00 95.12 98 SER A CA 1
ATOM 760 C C . SER A 1 98 ? 1.169 -4.413 3.797 1.00 95.12 98 SER A C 1
ATOM 762 O O . SER A 1 98 ? 0.260 -4.626 2.993 1.00 95.12 98 SER A O 1
ATOM 764 N N . THR A 1 99 ? 2.124 -3.523 3.541 1.00 95.94 99 THR A N 1
ATOM 765 C CA . THR A 1 99 ? 2.142 -2.738 2.303 1.00 95.94 99 THR A CA 1
ATOM 766 C C . THR A 1 99 ? 3.552 -2.573 1.762 1.00 95.94 99 THR A C 1
ATOM 768 O O . THR A 1 99 ? 4.511 -2.499 2.526 1.00 95.94 99 THR A O 1
ATOM 771 N N . VAL A 1 100 ? 3.682 -2.482 0.437 1.00 95.38 100 VAL A N 1
ATOM 772 C CA . VAL A 1 100 ? 4.959 -2.194 -0.228 1.00 95.38 100 VAL A CA 1
ATOM 773 C C . VAL A 1 100 ? 4.765 -1.215 -1.386 1.00 95.38 100 VAL A C 1
ATOM 775 O O . VAL A 1 100 ? 3.794 -1.309 -2.137 1.00 95.38 100 VAL A O 1
ATOM 778 N N . SER A 1 101 ? 5.702 -0.276 -1.564 1.00 91.38 101 SER A N 1
ATOM 779 C CA . SER A 1 101 ? 5.730 0.680 -2.686 1.00 91.38 101 SER A CA 1
ATOM 780 C C . SER A 1 101 ? 4.366 1.375 -2.899 1.00 91.38 101 SER A C 1
ATOM 782 O O . SER A 1 101 ? 3.879 2.049 -1.998 1.00 91.38 101 SER A O 1
ATOM 784 N N . GLY A 1 102 ? 3.717 1.193 -4.055 1.00 84.81 102 GLY A N 1
ATOM 785 C CA . GLY A 1 102 ? 2.391 1.750 -4.358 1.00 84.81 102 GLY A CA 1
ATOM 786 C C . GLY A 1 102 ? 1.281 1.342 -3.380 1.00 84.81 102 GLY A C 1
ATOM 787 O O . GLY A 1 102 ? 0.372 2.133 -3.134 1.00 84.81 102 GLY A O 1
ATOM 788 N N . GLY A 1 103 ? 1.375 0.160 -2.761 1.00 90.44 103 GLY A N 1
ATOM 789 C CA . GLY A 1 103 ? 0.489 -0.251 -1.671 1.00 90.44 103 GLY A CA 1
ATOM 790 C C . GLY A 1 103 ? 0.647 0.619 -0.420 1.00 90.44 103 GLY A C 1
ATOM 791 O O . GLY A 1 103 ? -0.318 0.832 0.311 1.00 90.44 103 GLY A O 1
ATOM 792 N N . GLY A 1 104 ? 1.837 1.187 -0.206 1.00 92.06 104 GLY A N 1
ATOM 793 C CA . GLY A 1 104 ? 2.113 2.122 0.883 1.00 92.06 104 GLY A CA 1
ATOM 794 C C . GLY A 1 104 ? 1.334 3.430 0.753 1.00 92.06 104 GLY A C 1
ATOM 795 O O . GLY A 1 104 ? 0.894 3.974 1.762 1.00 92.06 104 GLY A O 1
ATOM 796 N N . TYR A 1 105 ? 1.070 3.904 -0.472 1.00 88.88 105 TYR A N 1
ATOM 797 C CA . TYR A 1 105 ? 0.247 5.101 -0.680 1.00 88.88 105 TYR A CA 1
ATOM 798 C C . TYR A 1 105 ? -1.181 4.901 -0.179 1.00 88.88 105 TYR A C 1
ATOM 800 O O . TYR A 1 105 ? -1.687 5.721 0.585 1.00 88.88 105 TYR A O 1
ATOM 808 N N . ILE A 1 106 ? -1.822 3.797 -0.575 1.00 91.69 106 ILE A N 1
ATOM 809 C CA . ILE A 1 106 ? -3.198 3.517 -0.157 1.00 91.69 106 ILE A CA 1
ATOM 810 C C . ILE A 1 106 ? -3.267 3.108 1.320 1.00 91.69 106 ILE A C 1
ATOM 812 O O . ILE A 1 106 ? -4.191 3.513 2.020 1.00 91.69 106 ILE A O 1
ATOM 816 N N . GLY A 1 107 ? -2.271 2.370 1.822 1.00 93.69 107 GLY A N 1
ATOM 817 C CA . GLY A 1 107 ? -2.187 1.997 3.233 1.00 93.69 107 GLY A CA 1
ATOM 818 C C . GLY A 1 107 ? -2.008 3.206 4.145 1.00 93.69 107 GLY A C 1
ATOM 819 O O . GLY A 1 107 ? -2.756 3.368 5.106 1.00 93.69 107 GLY A O 1
ATOM 820 N N . GLY A 1 108 ? -1.076 4.100 3.806 1.00 92.38 108 GLY A N 1
ATOM 821 C CA . GLY A 1 108 ? -0.853 5.349 4.533 1.00 92.38 108 GLY A CA 1
ATOM 822 C C . GLY A 1 108 ? -2.065 6.278 4.477 1.00 92.38 108 GLY A C 1
ATOM 823 O O . GLY A 1 108 ? -2.452 6.850 5.495 1.00 92.38 108 GLY A O 1
ATOM 824 N N . TRP A 1 109 ? -2.721 6.374 3.317 1.00 92.31 109 TRP A N 1
ATOM 825 C CA . TRP A 1 109 ? -3.981 7.101 3.172 1.00 92.31 109 TRP A CA 1
ATOM 826 C C . TRP A 1 109 ? -5.084 6.552 4.089 1.00 92.31 109 TRP A C 1
ATOM 828 O O . TRP A 1 109 ? -5.704 7.329 4.819 1.00 92.31 109 TRP A O 1
ATOM 838 N N . LEU A 1 110 ? -5.296 5.231 4.091 1.00 93.00 110 LEU A N 1
ATOM 839 C CA . LEU A 1 110 ? -6.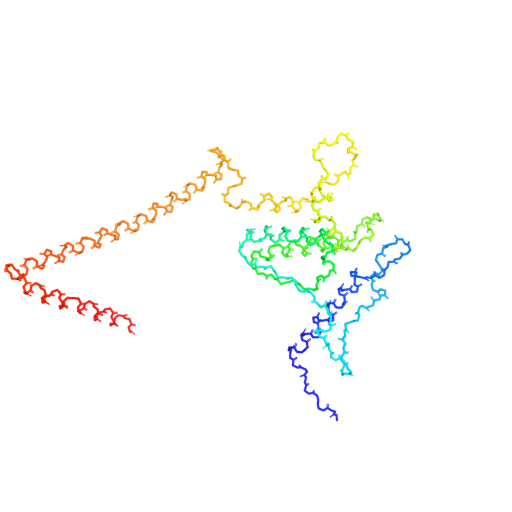302 4.572 4.925 1.00 93.00 110 LEU A CA 1
ATOM 840 C C . LEU A 1 110 ? -6.007 4.787 6.414 1.00 93.00 110 LEU A C 1
ATOM 842 O O . LEU A 1 110 ? -6.891 5.203 7.160 1.00 93.00 110 LEU A O 1
ATOM 846 N N . ALA A 1 111 ? -4.758 4.572 6.837 1.00 92.31 111 ALA A N 1
ATOM 847 C CA . ALA A 1 111 ? -4.332 4.778 8.219 1.00 92.31 111 ALA A CA 1
ATOM 848 C C . ALA A 1 111 ? -4.526 6.235 8.668 1.00 92.31 111 ALA A C 1
ATOM 850 O O . ALA A 1 111 ? -5.041 6.493 9.756 1.00 92.31 111 ALA A O 1
ATOM 851 N N . ALA A 1 112 ? -4.176 7.202 7.814 1.00 90.25 112 ALA A N 1
ATOM 852 C CA . ALA A 1 112 ? -4.374 8.616 8.107 1.00 90.25 112 ALA A CA 1
ATOM 853 C C . ALA A 1 112 ? -5.862 8.987 8.196 1.00 90.25 112 ALA A C 1
ATOM 855 O O . ALA A 1 112 ? -6.236 9.813 9.028 1.00 90.25 112 ALA A O 1
ATOM 856 N N . TRP A 1 113 ? -6.715 8.386 7.361 1.00 89.38 113 TRP A N 1
ATOM 857 C CA . TRP A 1 113 ? -8.157 8.612 7.421 1.00 89.38 113 TRP A CA 1
ATOM 858 C C . TRP A 1 113 ? -8.766 8.031 8.698 1.00 89.38 113 TRP A C 1
ATOM 860 O O . TRP A 1 113 ? -9.490 8.746 9.385 1.00 89.38 113 TRP A O 1
ATOM 870 N N . ILE A 1 114 ? -8.403 6.801 9.075 1.00 89.62 114 ILE A N 1
ATOM 871 C CA . ILE A 1 114 ? -8.832 6.194 10.344 1.00 89.62 114 ILE A CA 1
ATOM 872 C C . ILE A 1 114 ? -8.390 7.066 11.525 1.00 89.62 114 ILE A C 1
ATOM 874 O O . ILE A 1 114 ? -9.203 7.358 12.394 1.00 89.62 114 ILE A O 1
ATOM 878 N N . ARG A 1 115 ? -7.143 7.558 11.532 1.00 89.00 115 ARG A N 1
ATOM 879 C CA . ARG A 1 115 ? -6.647 8.436 12.604 1.00 89.00 115 ARG A CA 1
ATOM 880 C C . ARG A 1 115 ? -7.459 9.726 12.728 1.00 89.00 115 ARG A C 1
ATOM 882 O O . ARG A 1 115 ? -7.851 10.080 13.831 1.00 89.00 115 ARG A O 1
ATOM 889 N N . ARG A 1 116 ? -7.746 10.406 11.612 1.00 84.94 116 ARG A N 1
ATOM 890 C CA . ARG A 1 116 ? -8.587 11.619 11.617 1.00 84.94 116 ARG A CA 1
ATOM 891 C C . ARG A 1 116 ? -10.025 11.324 12.037 1.00 84.94 116 ARG A C 1
ATOM 893 O O . ARG A 1 116 ? -10.640 12.130 12.719 1.00 84.94 116 ARG A O 1
ATOM 900 N N . ALA A 1 117 ? -10.553 10.159 11.667 1.00 83.81 117 ALA A N 1
ATOM 901 C CA . ALA A 1 117 ? -11.882 9.732 12.089 1.00 83.81 117 ALA A CA 1
ATOM 902 C C . ALA A 1 117 ? -11.970 9.454 13.605 1.00 83.81 117 ALA A C 1
ATOM 904 O O . ALA A 1 117 ? -13.080 9.445 14.136 1.00 83.81 117 ALA A O 1
ATOM 905 N N . ASP A 1 118 ? -10.837 9.274 14.296 1.00 81.50 118 ASP A N 1
ATOM 906 C CA . ASP A 1 118 ? -10.742 9.062 15.751 1.00 81.50 118 ASP A CA 1
ATOM 907 C C . ASP A 1 118 ? -10.688 10.396 16.546 1.00 81.50 118 ASP A C 1
ATOM 909 O O . ASP A 1 118 ? -11.118 10.458 17.698 1.00 81.50 118 ASP A O 1
ATOM 913 N N . GLU A 1 119 ? -10.255 11.508 15.933 1.00 79.88 119 GLU A N 1
ATOM 914 C CA . GLU A 1 119 ? -10.040 12.819 16.595 1.00 79.88 119 GLU A CA 1
ATOM 915 C C . GLU A 1 119 ? -11.334 13.442 17.153 1.00 79.88 119 GLU A C 1
ATOM 917 O O . GLU A 1 119 ? -12.291 13.521 16.397 1.00 79.88 119 GLU A O 1
ATOM 922 N N . PRO A 1 120 ? -11.415 13.923 18.412 1.00 65.12 120 PRO A N 1
ATOM 923 C CA . PRO A 1 120 ? -12.646 14.433 19.041 1.00 65.12 120 PRO A CA 1
ATOM 924 C C . PRO A 1 120 ? -13.485 15.358 18.139 1.00 65.12 120 PRO A C 1
ATOM 926 O O . PRO A 1 120 ? -13.105 16.491 17.862 1.00 65.12 120 PRO A O 1
ATOM 929 N N . GLY A 1 121 ? -14.633 14.860 17.671 1.00 62.50 121 GLY A N 1
ATOM 930 C CA . GLY A 1 121 ? -15.593 15.619 16.869 1.00 62.50 121 GLY A CA 1
ATOM 931 C C . GLY A 1 121 ? -16.658 16.326 17.719 1.00 62.50 121 GLY A C 1
ATOM 932 O O . GLY A 1 121 ? -16.695 16.142 18.938 1.00 62.50 121 GLY A O 1
ATOM 933 N N . PRO A 1 122 ? -17.561 17.104 17.092 1.00 63.44 122 PRO A N 1
ATOM 934 C CA . PRO A 1 122 ? -18.681 17.733 17.787 1.00 63.44 122 PRO A CA 1
ATOM 935 C C . PRO A 1 122 ? -19.555 16.692 18.519 1.00 63.44 122 PRO A C 1
ATOM 937 O O . PRO A 1 122 ? -19.599 15.524 18.118 1.00 63.44 122 PRO A O 1
ATOM 940 N N . PRO A 1 123 ? -20.286 17.094 19.576 1.00 58.62 123 PRO A N 1
ATOM 941 C CA . PRO A 1 123 ? -21.068 16.193 20.434 1.00 58.62 123 PRO A CA 1
ATOM 942 C C . PRO A 1 123 ? -22.160 15.386 19.705 1.00 58.62 123 PRO A C 1
ATOM 944 O O . PRO A 1 123 ? -22.663 14.409 20.250 1.00 58.62 123 PRO A O 1
ATOM 947 N N . SER A 1 124 ? -22.484 15.737 18.457 1.00 62.53 124 SER A N 1
ATOM 948 C CA . SER A 1 124 ? -23.363 14.999 17.538 1.00 62.53 124 SER A CA 1
ATOM 949 C C . SER A 1 124 ? -22.697 13.795 16.853 1.00 62.53 124 SER A C 1
ATOM 951 O O . SER A 1 124 ? -23.213 13.289 15.854 1.00 62.53 124 SER A O 1
ATOM 953 N N . ARG A 1 125 ? -21.535 13.346 17.343 1.00 56.25 125 ARG A N 1
ATOM 954 C CA . ARG A 1 125 ? -20.731 12.313 16.691 1.00 56.25 125 ARG A CA 1
ATOM 955 C C . ARG A 1 125 ? -21.536 11.035 16.403 1.00 56.25 125 ARG A C 1
ATOM 957 O O . ARG A 1 125 ? -22.289 10.578 17.267 1.00 56.25 125 ARG A O 1
ATOM 964 N N . PRO A 1 126 ? -21.347 10.414 15.225 1.00 58.34 126 PRO A N 1
ATOM 965 C CA . PRO A 1 126 ? -21.971 9.138 14.920 1.00 58.34 126 PRO A CA 1
ATOM 966 C C . PRO A 1 126 ? -21.579 8.072 15.945 1.00 58.34 126 PRO A C 1
ATOM 968 O O . PRO A 1 126 ? -20.459 8.062 16.450 1.00 58.34 126 PRO A O 1
ATOM 971 N N . LYS A 1 127 ? -22.479 7.120 16.188 1.00 71.31 127 LYS A N 1
ATOM 972 C CA . LYS A 1 127 ? -22.301 6.004 17.130 1.00 71.31 127 LYS A CA 1
ATOM 973 C C . LYS A 1 127 ? -21.203 5.008 16.714 1.00 71.31 127 LYS A C 1
ATOM 975 O O . LYS A 1 127 ? -21.161 3.912 17.241 1.00 71.31 127 LYS A O 1
ATOM 980 N N . TRP A 1 128 ? -20.344 5.319 15.754 1.00 77.19 128 TRP A N 1
ATOM 981 C CA . TRP A 1 128 ? -19.413 4.379 15.124 1.00 77.19 128 TRP A CA 1
ATOM 982 C C . TRP A 1 128 ? -17.998 4.518 15.693 1.00 77.19 128 TRP A C 1
ATOM 984 O O . TRP A 1 128 ? -17.587 5.605 16.094 1.00 77.19 128 TRP A O 1
ATOM 994 N N . THR A 1 129 ? -17.224 3.434 15.679 1.00 85.31 129 THR A N 1
ATOM 995 C CA . THR A 1 129 ? -15.762 3.517 15.837 1.00 85.31 129 THR A CA 1
ATOM 996 C C . THR A 1 129 ? -15.129 4.195 14.616 1.00 85.31 129 THR A C 1
ATOM 998 O O . THR A 1 129 ? -15.736 4.254 13.545 1.00 85.31 129 THR A O 1
ATOM 1001 N N . ALA A 1 130 ? -13.886 4.671 14.729 1.00 85.94 130 ALA A N 1
ATOM 1002 C CA . ALA A 1 130 ? -13.182 5.307 13.611 1.00 85.94 130 ALA A CA 1
ATOM 1003 C C . ALA A 1 130 ? -13.105 4.410 12.356 1.00 85.94 130 ALA A C 1
ATOM 1005 O O . ALA A 1 130 ? -13.305 4.877 11.234 1.00 85.94 130 ALA A O 1
ATOM 1006 N N . VAL A 1 131 ? -12.873 3.105 12.542 1.00 88.94 131 VAL A N 1
ATOM 1007 C CA . VAL A 1 131 ? -12.822 2.130 11.440 1.00 88.94 131 VAL A CA 1
ATOM 1008 C C . VAL A 1 131 ? -14.202 1.930 10.821 1.00 88.94 131 VAL A C 1
ATOM 1010 O O . VAL A 1 131 ? -14.317 1.921 9.601 1.00 88.94 131 VAL A O 1
ATOM 1013 N N . GLU A 1 132 ? -15.257 1.817 11.631 1.00 87.69 132 GLU A N 1
ATOM 1014 C CA . GLU A 1 132 ? -16.636 1.717 11.135 1.00 87.69 132 GLU A CA 1
ATOM 1015 C C . GLU A 1 132 ? -17.065 2.979 10.373 1.00 87.69 132 GLU A C 1
ATOM 1017 O O . GLU A 1 132 ? -17.712 2.876 9.329 1.00 87.69 132 GLU A O 1
ATOM 1022 N N . ALA A 1 133 ? -16.659 4.159 10.848 1.00 85.25 133 ALA A N 1
ATOM 1023 C CA . ALA A 1 133 ? -16.896 5.419 10.161 1.00 85.25 133 ALA A CA 1
ATOM 1024 C C . ALA A 1 133 ? -16.235 5.400 8.777 1.00 85.25 133 ALA A C 1
ATOM 1026 O O . ALA A 1 133 ? -16.929 5.550 7.774 1.00 85.25 133 ALA A O 1
ATOM 1027 N N . VAL A 1 134 ? -14.933 5.120 8.683 1.00 88.06 134 VAL A N 1
ATOM 1028 C CA . VAL A 1 134 ? -14.240 5.013 7.385 1.00 88.06 134 VAL A CA 1
ATOM 1029 C C . VAL A 1 134 ? -14.863 3.926 6.502 1.00 88.06 134 VAL A C 1
ATOM 1031 O O . VAL A 1 134 ? -15.089 4.146 5.314 1.00 88.06 134 VAL A O 1
ATOM 1034 N N . GLN A 1 135 ? -15.214 2.777 7.078 1.00 89.50 135 GLN A N 1
ATOM 1035 C CA . GLN A 1 135 ? -15.864 1.672 6.377 1.00 89.50 135 GLN A CA 1
ATOM 1036 C C . GLN A 1 135 ? -17.183 2.094 5.719 1.00 89.50 135 GLN A C 1
ATOM 1038 O O . GLN A 1 135 ? -17.432 1.729 4.571 1.00 89.50 135 GLN A O 1
ATOM 1043 N N . SER A 1 136 ? -18.007 2.880 6.417 1.00 83.25 136 SER A N 1
ATOM 1044 C CA . SER A 1 136 ? -19.287 3.368 5.886 1.00 83.25 136 SER A CA 1
ATOM 1045 C C . SER A 1 136 ? -19.124 4.326 4.699 1.00 83.25 136 SER A C 1
ATOM 1047 O O . SER A 1 136 ? -19.928 4.290 3.768 1.00 83.25 136 SER A O 1
ATOM 1049 N N . HIS A 1 137 ? -18.042 5.108 4.689 1.00 83.44 137 HIS A N 1
ATOM 1050 C CA . HIS A 1 137 ? -17.696 6.040 3.614 1.00 83.44 137 HIS A CA 1
ATOM 1051 C C . HIS A 1 137 ? -17.002 5.362 2.420 1.00 83.44 137 HIS A C 1
ATOM 1053 O O . HIS A 1 137 ? -16.916 5.934 1.332 1.00 83.44 137 HIS A O 1
ATOM 1059 N N . LEU A 1 138 ? -16.481 4.146 2.610 1.00 85.75 138 LEU A N 1
ATOM 1060 C CA . LEU A 1 138 ? -15.875 3.347 1.546 1.00 85.75 138 LEU A CA 1
ATOM 1061 C C . LEU A 1 138 ? -16.910 2.600 0.698 1.00 85.75 138 LEU A C 1
ATOM 1063 O O . LEU A 1 138 ? -16.582 2.233 -0.431 1.00 85.75 138 LEU A O 1
ATOM 1067 N N . ASP A 1 139 ? -18.133 2.373 1.193 1.00 79.12 139 ASP A N 1
ATOM 1068 C CA . ASP A 1 139 ? -19.187 1.712 0.417 1.00 79.12 139 ASP A CA 1
ATOM 1069 C C . ASP A 1 139 ? -19.660 2.624 -0.734 1.00 79.12 139 ASP A C 1
ATOM 1071 O O . ASP A 1 139 ? -20.283 3.656 -0.505 1.00 79.12 139 ASP A O 1
ATOM 1075 N N . PRO A 1 140 ? -19.443 2.258 -2.010 1.00 65.94 140 PRO A N 1
ATOM 1076 C CA . PRO A 1 140 ? -19.855 3.096 -3.133 1.00 65.94 140 PRO A CA 1
ATOM 1077 C C . PRO A 1 140 ? -21.373 3.292 -3.243 1.00 65.94 140 PRO A C 1
ATOM 1079 O O . PRO A 1 140 ? -21.803 4.144 -4.014 1.00 65.94 140 PRO A O 1
ATOM 1082 N N . ARG A 1 141 ? -22.197 2.482 -2.559 1.00 65.12 141 ARG A N 1
ATOM 1083 C CA . ARG A 1 141 ? -23.667 2.578 -2.593 1.00 65.12 141 ARG A CA 1
ATOM 1084 C C . ARG A 1 141 ? -24.205 3.643 -1.649 1.00 65.12 141 ARG A C 1
ATOM 1086 O O . ARG A 1 141 ? -25.116 4.365 -2.043 1.00 65.12 141 ARG A O 1
ATOM 1093 N N . THR A 1 142 ? -23.643 3.752 -0.447 1.00 59.62 142 THR A N 1
ATOM 1094 C CA . THR A 1 142 ? -23.957 4.847 0.489 1.00 59.62 142 THR A CA 1
ATOM 1095 C C . THR A 1 142 ? -23.513 6.184 -0.101 1.00 59.62 142 THR A C 1
ATOM 1097 O O . THR A 1 142 ? -24.190 7.192 0.046 1.00 59.62 142 THR A O 1
ATOM 1100 N N . ASN A 1 143 ? -22.444 6.140 -0.891 1.00 53.66 143 ASN A N 1
ATOM 1101 C CA . ASN A 1 143 ? -21.791 7.285 -1.501 1.00 53.66 143 ASN A CA 1
ATOM 1102 C C . ASN A 1 143 ? -22.337 7.732 -2.867 1.00 53.66 143 ASN A C 1
ATOM 1104 O O . ASN A 1 143 ? -21.791 8.635 -3.502 1.00 53.66 143 ASN A O 1
ATOM 1108 N N . ARG A 1 144 ? -23.363 7.047 -3.384 1.00 46.88 144 ARG A N 1
ATOM 1109 C CA . ARG A 1 144 ? -23.939 7.281 -4.720 1.00 46.88 144 ARG A CA 1
ATOM 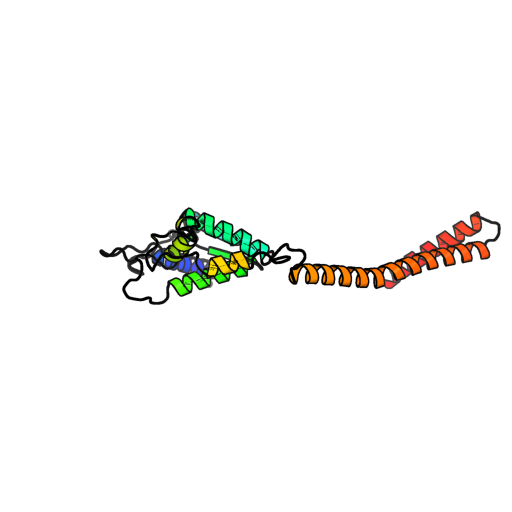1110 C C . ARG A 1 144 ? -25.280 8.011 -4.685 1.00 46.88 144 ARG A C 1
ATOM 1112 O O . ARG A 1 144 ? -26.061 7.889 -5.632 1.00 46.88 144 ARG A O 1
ATOM 1119 N N . MET A 1 145 ? -25.555 8.811 -3.654 1.00 39.97 145 MET A N 1
ATOM 1120 C CA . MET A 1 145 ? -26.699 9.726 -3.701 1.00 39.97 145 MET A CA 1
ATOM 1121 C C . MET A 1 145 ? -26.409 10.917 -4.637 1.00 39.97 145 MET A C 1
ATOM 1123 O O . MET A 1 145 ? -25.804 11.913 -4.270 1.00 39.97 145 MET A O 1
ATOM 1127 N N . LYS A 1 146 ? -26.802 10.695 -5.900 1.00 38.19 146 LYS A N 1
ATOM 1128 C CA . LYS A 1 146 ? -27.124 11.600 -7.019 1.00 38.19 146 LYS A CA 1
ATOM 1129 C C . LYS A 1 146 ? -26.561 13.030 -6.988 1.00 38.19 146 LYS A C 1
ATOM 1131 O O . LYS A 1 146 ? -27.094 13.920 -6.334 1.00 38.19 146 LYS A O 1
ATOM 1136 N N . VAL A 1 147 ? -25.636 13.297 -7.910 1.00 40.69 147 VAL A N 1
ATOM 1137 C CA . VAL A 1 147 ? -25.463 14.645 -8.472 1.00 40.69 147 VAL A CA 1
ATOM 1138 C C . VAL A 1 147 ? -26.746 14.989 -9.246 1.00 40.69 147 VAL A C 1
ATOM 1140 O O . VAL A 1 147 ? -26.971 14.439 -10.322 1.00 40.69 147 VAL A O 1
ATOM 1143 N N . GLY A 1 148 ? -27.600 15.846 -8.671 1.00 41.97 148 GLY A N 1
ATOM 1144 C CA . GLY A 1 148 ? -28.777 16.421 -9.340 1.00 41.97 148 GLY A CA 1
ATOM 1145 C C . GLY A 1 148 ? -30.167 16.039 -8.806 1.00 41.97 148 GLY A C 1
ATOM 1146 O O . GLY A 1 148 ? -31.128 16.186 -9.555 1.00 41.97 148 GLY A O 1
ATOM 1147 N N . ASP A 1 149 ? -30.322 15.549 -7.569 1.00 42.59 149 ASP A N 1
ATOM 1148 C CA . ASP A 1 149 ? -31.660 15.316 -6.989 1.00 42.59 149 ASP A CA 1
ATOM 1149 C C . ASP A 1 149 ? -32.273 16.629 -6.433 1.00 42.59 149 ASP A C 1
ATOM 1151 O O . ASP A 1 149 ? -31.699 17.209 -5.508 1.00 42.59 149 ASP A O 1
ATOM 1155 N N . PRO A 1 150 ? -33.425 17.116 -6.944 1.00 44.88 150 PRO A N 1
ATOM 1156 C CA . PRO A 1 150 ? -34.058 18.363 -6.493 1.00 44.88 150 PRO A CA 1
ATOM 1157 C C . PRO A 1 150 ? -34.625 18.313 -5.064 1.00 44.88 150 PRO A C 1
ATOM 1159 O O . PRO A 1 150 ? -35.160 19.312 -4.587 1.00 44.88 150 PRO A O 1
ATOM 1162 N N . HIS A 1 151 ? -34.583 17.157 -4.393 1.00 42.72 151 HIS A N 1
ATOM 1163 C CA . HIS A 1 151 ? -35.059 16.976 -3.014 1.00 42.72 151 HIS A CA 1
ATOM 1164 C C . HIS A 1 151 ? -33.925 16.731 -2.006 1.00 42.72 151 HIS A C 1
ATOM 1166 O O . HIS A 1 151 ? -34.179 16.399 -0.848 1.00 42.72 151 HIS A O 1
ATOM 1172 N N . ALA A 1 152 ? -32.669 16.923 -2.418 1.00 42.75 152 ALA A N 1
ATOM 1173 C CA . ALA A 1 152 ? -31.521 16.906 -1.523 1.00 42.75 152 ALA A CA 1
ATOM 1174 C C . ALA A 1 152 ? -31.530 18.149 -0.612 1.00 42.75 152 ALA A C 1
ATOM 1176 O O . ALA A 1 152 ? -31.188 19.254 -1.033 1.00 42.75 152 ALA A O 1
ATOM 1177 N N . GLY A 1 153 ? -31.943 17.974 0.646 1.00 40.75 153 GLY A N 1
ATOM 1178 C CA . GLY A 1 153 ? -31.777 18.993 1.684 1.00 40.75 153 GLY A CA 1
ATOM 1179 C C . GLY A 1 153 ? -30.294 19.324 1.933 1.00 40.75 153 GLY A C 1
ATOM 1180 O O . GLY A 1 153 ? -29.414 18.550 1.546 1.00 40.75 153 GLY A O 1
ATOM 1181 N N . PRO A 1 154 ? -29.985 20.458 2.587 1.00 34.03 154 PRO A N 1
ATOM 1182 C CA . PRO A 1 154 ? -28.610 20.872 2.855 1.00 34.03 154 PRO A CA 1
ATOM 1183 C C . PRO A 1 154 ? -27.953 19.872 3.821 1.00 34.03 154 PRO A C 1
ATOM 1185 O O . PRO A 1 154 ? -28.193 19.913 5.025 1.00 34.03 154 PRO A O 1
ATOM 1188 N N . GLY A 1 155 ? -27.176 18.930 3.279 1.00 45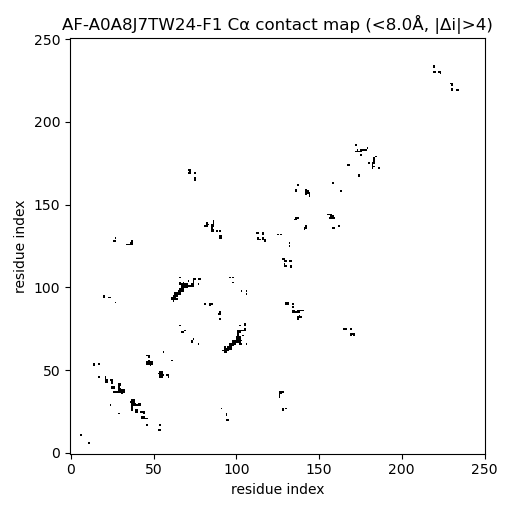.59 155 GLY A N 1
ATOM 1189 C CA . GLY A 1 155 ? -26.539 17.851 4.045 1.00 45.59 155 GLY A CA 1
ATOM 1190 C C . GLY A 1 155 ? -26.376 16.509 3.321 1.00 45.59 155 GLY A C 1
ATOM 1191 O O . GLY A 1 155 ? -25.936 15.550 3.944 1.00 45.59 155 GLY A O 1
ATOM 1192 N N . THR A 1 156 ? -26.717 16.388 2.034 1.00 42.56 156 THR A N 1
ATOM 1193 C CA . THR A 1 156 ? -26.476 15.144 1.285 1.00 42.56 156 THR A CA 1
ATOM 1194 C C . THR A 1 156 ? -24.985 14.957 1.003 1.00 42.56 156 THR A C 1
ATOM 1196 O O . THR A 1 156 ? -24.418 15.652 0.158 1.00 42.56 156 THR A O 1
ATOM 1199 N N . GLU A 1 157 ? -24.360 14.037 1.737 1.00 48.38 157 GLU A N 1
ATOM 1200 C CA . GLU A 1 157 ? -22.931 13.730 1.664 1.00 48.38 157 GLU A CA 1
ATOM 1201 C C . GLU A 1 157 ? -22.558 13.176 0.281 1.00 48.38 157 GLU A C 1
ATOM 1203 O O . GLU A 1 157 ? -22.936 12.073 -0.120 1.00 48.38 157 GLU A O 1
ATOM 1208 N N . SER A 1 158 ? -21.828 14.002 -0.468 1.00 55.91 158 SER A N 1
ATOM 1209 C CA . SER A 1 158 ? -21.092 13.623 -1.664 1.00 55.91 158 SER A CA 1
ATOM 1210 C C . SER A 1 158 ? -19.964 12.651 -1.311 1.00 55.91 158 SER A C 1
ATOM 1212 O O . SER A 1 158 ? -19.526 12.576 -0.164 1.00 55.91 158 SER A O 1
ATOM 1214 N N . GLU A 1 159 ? -19.457 11.926 -2.313 1.00 58.81 159 GLU A N 1
ATOM 1215 C CA . GLU A 1 159 ? -18.267 11.088 -2.148 1.00 58.81 159 GLU A CA 1
ATOM 1216 C C . GLU A 1 159 ? -17.164 11.810 -1.357 1.00 58.81 159 GLU A C 1
ATOM 1218 O O . GLU A 1 159 ? -16.843 12.944 -1.727 1.00 58.81 159 GLU A O 1
ATOM 1223 N N . PRO A 1 160 ? -16.557 11.190 -0.312 1.00 65.06 160 PRO A N 1
ATOM 1224 C CA . PRO A 1 160 ? -15.509 11.821 0.458 1.00 65.06 160 PRO A CA 1
ATOM 1225 C C . PRO A 1 160 ? -14.450 12.321 -0.493 1.00 65.06 160 PRO A C 1
ATOM 1227 O O . PRO A 1 160 ? -13.954 11.576 -1.347 1.00 65.06 160 PRO A O 1
ATOM 1230 N N . GLU A 1 161 ? -14.088 13.581 -0.306 1.00 65.25 161 GLU A N 1
ATOM 1231 C CA . GLU A 1 161 ? -13.113 14.273 -1.131 1.00 65.25 161 GLU A CA 1
ATOM 1232 C C . GLU A 1 161 ? -11.824 13.441 -1.288 1.00 65.25 161 GLU A C 1
ATOM 1234 O O . GLU A 1 161 ? -11.236 13.366 -2.362 1.00 65.25 161 GLU A O 1
ATOM 1239 N N . THR A 1 162 ? -11.441 12.695 -0.252 1.00 65.75 162 THR A N 1
ATOM 1240 C CA . THR A 1 162 ? -10.292 11.785 -0.248 1.00 65.75 162 THR A CA 1
ATOM 1241 C C . THR A 1 162 ? -10.401 10.620 -1.243 1.00 65.75 162 THR A C 1
ATOM 1243 O O . THR A 1 162 ? -9.411 10.279 -1.893 1.00 65.75 162 THR A O 1
ATOM 1246 N N . VAL A 1 163 ? -11.580 10.006 -1.384 1.00 66.31 163 VAL A N 1
ATOM 1247 C CA . VAL A 1 163 ? -11.850 8.932 -2.357 1.00 66.31 163 VAL A CA 1
ATOM 1248 C C . VAL A 1 163 ? -11.953 9.522 -3.761 1.00 66.31 163 VAL A C 1
ATOM 1250 O O . VAL A 1 163 ? -11.412 8.954 -4.715 1.00 66.31 163 VAL A O 1
ATOM 1253 N N . HIS A 1 164 ? -12.590 10.690 -3.878 1.00 67.38 164 HIS A N 1
ATOM 1254 C CA . HIS A 1 164 ? -12.700 11.418 -5.134 1.00 67.38 164 HIS A CA 1
ATOM 1255 C C . HIS A 1 164 ? -11.321 11.800 -5.690 1.00 67.38 164 HIS A C 1
ATOM 1257 O O . HIS A 1 164 ? -11.033 11.503 -6.849 1.00 67.38 164 HIS A O 1
ATOM 1263 N N . HIS A 1 165 ? -10.428 12.357 -4.861 1.00 66.81 165 HIS A N 1
ATOM 1264 C CA . HIS A 1 165 ? -9.055 12.705 -5.247 1.00 66.81 165 HIS A CA 1
ATOM 1265 C C . HIS A 1 165 ? -8.267 11.491 -5.728 1.00 66.81 165 HIS A C 1
ATOM 1267 O O . HIS A 1 165 ? -7.650 11.555 -6.788 1.00 66.81 165 HIS A O 1
ATOM 1273 N N . LEU A 1 166 ? -8.310 10.365 -5.009 1.00 69.00 166 LEU A N 1
ATOM 1274 C CA . LEU A 1 166 ? -7.628 9.136 -5.433 1.00 69.00 166 LEU A CA 1
ATOM 1275 C C . LEU A 1 166 ? -8.153 8.614 -6.772 1.00 69.00 166 LEU A C 1
ATOM 1277 O O . LEU A 1 166 ? -7.368 8.181 -7.617 1.00 69.00 166 LEU A O 1
ATOM 1281 N N . ARG A 1 167 ? -9.470 8.670 -6.993 1.00 69.25 167 ARG A N 1
ATOM 1282 C CA . ARG A 1 167 ? -10.060 8.273 -8.274 1.00 69.25 167 ARG A CA 1
ATOM 1283 C C . ARG A 1 167 ? -9.683 9.249 -9.388 1.00 69.25 167 ARG A C 1
ATOM 1285 O O . ARG A 1 167 ? -9.303 8.795 -10.465 1.00 69.25 167 ARG A O 1
ATOM 1292 N N . ALA A 1 168 ? -9.745 10.555 -9.146 1.00 61.34 168 ALA A N 1
ATOM 1293 C CA . ALA A 1 168 ? -9.405 11.587 -10.124 1.00 61.34 168 ALA A CA 1
ATOM 1294 C C . ALA A 1 168 ? -7.928 11.518 -10.551 1.00 61.34 168 ALA A C 1
ATOM 1296 O O . ALA A 1 168 ? -7.623 11.648 -11.735 1.00 61.34 168 ALA A O 1
ATOM 1297 N N . HIS A 1 169 ? -7.028 11.204 -9.616 1.00 59.78 169 HIS A N 1
ATOM 1298 C CA . HIS A 1 169 ? -5.583 11.117 -9.851 1.00 59.78 169 HIS A CA 1
ATOM 1299 C C . HIS A 1 169 ? -5.087 9.685 -10.144 1.00 59.78 169 HIS A C 1
ATOM 1301 O O . HIS A 1 169 ? -3.886 9.447 -10.250 1.00 59.78 169 HIS A O 1
ATOM 1307 N N . SER A 1 170 ? -5.999 8.719 -10.332 1.00 57.81 170 SER A N 1
ATOM 1308 C CA . SER A 1 170 ? -5.666 7.336 -10.724 1.00 57.81 170 SER A CA 1
ATOM 1309 C C . SER A 1 170 ? -5.184 7.190 -12.175 1.00 57.81 170 SER A C 1
ATOM 1311 O O . SER A 1 170 ? -4.574 6.182 -12.544 1.00 57.81 170 SER A O 1
ATOM 1313 N N . ARG A 1 171 ? -5.431 8.195 -13.025 1.00 53.56 171 ARG A N 1
ATOM 1314 C CA . ARG A 1 171 ? -5.016 8.216 -14.436 1.00 53.56 171 ARG A CA 1
ATOM 1315 C C . ARG A 1 171 ? -3.646 8.879 -14.585 1.00 53.56 171 ARG A C 1
ATOM 1317 O O . ARG A 1 171 ? -3.556 10.078 -14.798 1.00 53.56 171 ARG A O 1
ATOM 1324 N N . TYR A 1 172 ? -2.585 8.077 -14.503 1.00 51.91 172 TYR A N 1
ATOM 1325 C CA . TYR A 1 172 ? -1.195 8.565 -14.504 1.00 51.91 172 TYR A CA 1
ATOM 1326 C C . TYR A 1 172 ? -0.624 8.960 -15.876 1.00 51.91 172 TYR A C 1
ATOM 1328 O O . TYR A 1 172 ? 0.344 9.704 -15.926 1.00 51.91 172 TYR A O 1
ATOM 1336 N N . LEU A 1 173 ? -1.172 8.466 -16.991 1.00 48.66 173 LEU A N 1
ATOM 1337 C CA . LEU A 1 173 ? -0.609 8.768 -18.318 1.00 48.66 173 LEU A CA 1
ATOM 1338 C C . LEU A 1 173 ? -1.462 9.756 -19.127 1.00 48.66 173 LEU A C 1
ATOM 1340 O O . LEU A 1 173 ? -0.903 10.593 -19.816 1.00 48.66 173 LEU A O 1
ATOM 1344 N N . ALA A 1 174 ? -2.791 9.731 -19.021 1.00 44.94 174 ALA A N 1
ATOM 1345 C CA . ALA A 1 174 ? -3.647 10.684 -19.732 1.00 44.94 174 ALA A CA 1
ATOM 1346 C C . ALA A 1 174 ? -4.955 10.928 -18.951 1.00 44.94 174 ALA A C 1
ATOM 1348 O O . ALA A 1 174 ? -5.901 10.143 -19.072 1.00 44.94 174 ALA A O 1
ATOM 1349 N N . PRO A 1 175 ? -5.034 11.991 -18.131 1.00 51.62 175 PRO A N 1
ATOM 1350 C CA . PRO A 1 175 ? -6.232 12.353 -17.368 1.00 51.62 175 PRO A CA 1
ATOM 1351 C C . PRO A 1 175 ? -7.450 12.643 -18.261 1.00 51.62 175 PRO A C 1
ATOM 1353 O O . PRO A 1 175 ? -8.583 12.297 -17.908 1.00 51.62 175 PRO A O 1
ATOM 1356 N N . ARG A 1 176 ? -7.218 13.206 -19.456 1.00 49.81 176 ARG A N 1
ATOM 1357 C CA . ARG A 1 176 ? -8.233 13.471 -20.486 1.00 49.81 176 ARG A CA 1
ATOM 1358 C C . ARG A 1 176 ? -7.734 12.979 -21.845 1.00 49.81 176 ARG A C 1
ATOM 1360 O O . ARG A 1 176 ? -6.800 13.554 -22.397 1.00 49.81 176 ARG A O 1
ATOM 1367 N N . PHE A 1 177 ? -8.366 11.946 -22.401 1.00 45.75 177 PHE A N 1
ATOM 1368 C CA . PHE A 1 177 ? -8.231 11.663 -23.830 1.00 45.75 177 PHE A CA 1
ATOM 1369 C C . PHE A 1 177 ? -8.981 12.750 -24.595 1.00 45.75 177 PHE A C 1
ATOM 1371 O O . PHE A 1 177 ? -10.206 12.756 -24.666 1.00 45.75 177 PHE A O 1
ATOM 1378 N N . GLY A 1 178 ? -8.219 13.699 -25.119 1.00 56.06 178 GLY A N 1
ATOM 1379 C CA . GLY A 1 178 ? -8.677 14.708 -26.054 1.00 56.06 178 GLY A CA 1
ATOM 1380 C C . GLY A 1 178 ? -7.469 15.193 -26.839 1.00 56.06 178 GLY A C 1
ATOM 1381 O O . GLY A 1 178 ? -6.419 15.434 -26.248 1.00 56.06 178 GLY A O 1
ATOM 1382 N N . LEU A 1 179 ? -7.613 15.350 -28.155 1.00 58.38 179 LEU A N 1
ATOM 1383 C CA . LEU A 1 179 ? -6.543 15.836 -29.043 1.00 58.38 179 LEU A CA 1
ATOM 1384 C C . LEU A 1 179 ? -6.016 17.233 -28.646 1.00 58.38 179 LEU A C 1
ATOM 1386 O O . LEU A 1 179 ? -4.954 17.646 -29.097 1.00 58.38 179 LEU A O 1
ATOM 1390 N N . PHE A 1 180 ? -6.731 17.940 -27.765 1.00 66.88 180 PHE A N 1
ATOM 1391 C CA . PHE A 1 180 ? -6.393 19.268 -27.243 1.00 66.88 180 PHE A CA 1
ATOM 1392 C C . PHE A 1 180 ? -5.953 19.262 -25.766 1.00 66.88 180 PHE A C 1
ATOM 1394 O O . PHE A 1 180 ? -5.890 20.313 -25.135 1.00 66.88 180 PHE A O 1
ATOM 1401 N N . SER A 1 181 ? -5.682 18.092 -25.180 1.00 67.88 181 SER A N 1
ATOM 1402 C CA . SER A 1 181 ? -5.185 17.982 -23.803 1.00 67.88 181 SER A CA 1
ATOM 1403 C C . SER A 1 181 ? -3.679 18.246 -23.744 1.00 67.88 181 SER A C 1
ATOM 1405 O O . SER A 1 181 ? -2.920 17.632 -24.494 1.00 67.88 181 SER A O 1
ATOM 1407 N N . VAL A 1 182 ? -3.237 19.105 -22.821 1.00 72.38 182 VAL A N 1
ATOM 1408 C CA . VAL A 1 182 ? -1.806 19.366 -22.571 1.00 72.38 182 VAL A CA 1
ATOM 1409 C C . VAL A 1 182 ? -1.070 18.065 -22.245 1.00 72.38 182 VAL A C 1
ATOM 1411 O O . VAL A 1 182 ? -0.013 17.809 -22.810 1.00 72.38 182 VAL A O 1
ATOM 1414 N N . ASP A 1 183 ? -1.679 17.184 -21.449 1.00 66.88 183 ASP A N 1
ATOM 1415 C CA . ASP A 1 183 ? -1.068 15.916 -21.033 1.00 66.88 183 ASP A CA 1
ATOM 1416 C C . ASP A 1 183 ? -0.815 14.968 -22.216 1.00 66.88 183 ASP A C 1
ATOM 1418 O O . ASP A 1 183 ? 0.199 14.271 -22.264 1.00 66.88 183 ASP A O 1
ATOM 1422 N N . PHE A 1 184 ? -1.713 14.965 -23.208 1.00 70.94 184 PHE A N 1
ATOM 1423 C CA . PHE A 1 184 ? -1.560 14.159 -24.422 1.00 70.94 184 PHE A CA 1
ATOM 1424 C C . PHE A 1 184 ? -0.357 14.628 -25.249 1.00 70.94 184 PHE A C 1
ATOM 1426 O O . PHE A 1 184 ? 0.461 13.816 -25.684 1.00 70.94 184 PHE A O 1
ATOM 1433 N N . TRP A 1 185 ? -0.204 15.944 -25.403 1.00 80.06 185 TRP A N 1
ATOM 1434 C CA . TRP A 1 185 ? 0.944 16.529 -26.091 1.00 80.06 185 TRP A CA 1
ATOM 1435 C C . TRP A 1 185 ? 2.243 16.360 -25.306 1.00 80.06 185 TRP A C 1
ATOM 1437 O O . TRP A 1 185 ? 3.279 16.099 -25.913 1.00 80.06 185 TRP A O 1
ATOM 1447 N N . THR A 1 186 ? 2.205 16.417 -23.972 1.00 81.06 186 THR A N 1
ATOM 1448 C CA . THR A 1 186 ? 3.365 16.108 -23.128 1.00 81.06 186 THR A CA 1
ATOM 1449 C C . THR A 1 186 ? 3.817 14.659 -23.310 1.00 81.06 186 THR A C 1
ATOM 1451 O O . THR A 1 186 ? 5.013 14.419 -23.470 1.00 81.06 186 THR A O 1
ATOM 1454 N N . LEU A 1 187 ? 2.895 13.691 -23.370 1.00 81.56 187 LEU A N 1
ATOM 1455 C CA . LEU A 1 187 ? 3.240 12.297 -23.666 1.00 81.56 187 LEU A CA 1
ATOM 1456 C C . LEU A 1 187 ? 3.873 12.128 -25.047 1.00 81.56 187 LEU A C 1
ATOM 1458 O O . LEU A 1 187 ? 4.902 11.460 -25.162 1.00 81.56 187 LEU A O 1
ATOM 1462 N N . ILE A 1 188 ? 3.280 12.734 -26.080 1.00 84.31 188 ILE A N 1
ATOM 1463 C CA . ILE A 1 188 ? 3.839 12.706 -27.437 1.00 84.31 188 ILE A CA 1
ATOM 1464 C C . ILE A 1 188 ? 5.238 13.318 -27.431 1.00 84.31 188 ILE A C 1
ATOM 1466 O O . ILE A 1 188 ? 6.164 12.712 -27.960 1.00 84.31 188 ILE A O 1
ATOM 1470 N N . ALA A 1 189 ? 5.425 14.473 -26.793 1.00 86.25 189 ALA A N 1
ATOM 1471 C CA . ALA A 1 189 ? 6.717 15.142 -26.720 1.00 86.25 189 ALA A CA 1
ATOM 1472 C C . ALA A 1 189 ? 7.771 14.286 -26.001 1.00 86.25 189 ALA A C 1
ATOM 1474 O O . ALA A 1 189 ? 8.894 14.174 -26.487 1.00 86.25 189 ALA A O 1
ATOM 1475 N N . ILE A 1 190 ? 7.419 13.636 -24.886 1.00 86.56 190 ILE A N 1
ATOM 1476 C CA . ILE A 1 190 ? 8.319 12.717 -24.170 1.00 86.56 190 ILE A CA 1
ATOM 1477 C C . ILE A 1 190 ? 8.669 11.514 -25.049 1.00 86.56 190 ILE A C 1
ATOM 1479 O O . ILE A 1 190 ? 9.841 11.146 -25.143 1.00 86.56 190 ILE A O 1
ATOM 1483 N N . TYR A 1 191 ? 7.678 10.914 -25.711 1.00 88.44 191 TYR A N 1
ATOM 1484 C CA . TYR A 1 191 ? 7.892 9.773 -26.598 1.00 88.44 191 TYR A CA 1
ATOM 1485 C C . TYR A 1 191 ? 8.801 10.141 -27.772 1.00 88.44 191 TYR A C 1
ATOM 1487 O O . TYR A 1 191 ? 9.797 9.464 -28.012 1.00 88.44 191 TYR A O 1
ATOM 1495 N N . VAL A 1 192 ? 8.505 11.246 -28.457 1.00 92.62 192 VAL A N 1
ATOM 1496 C CA . VAL A 1 192 ? 9.282 11.754 -29.590 1.00 92.62 192 VAL A CA 1
ATOM 1497 C C . VAL A 1 192 ? 10.700 12.113 -29.151 1.00 92.62 192 VAL A C 1
ATOM 1499 O O . VAL A 1 192 ? 11.658 11.693 -29.795 1.00 92.62 192 VAL A O 1
ATOM 1502 N N . ARG A 1 193 ? 10.866 12.806 -28.018 1.00 91.06 193 ARG A N 1
ATOM 1503 C CA . ARG A 1 193 ? 12.186 13.108 -27.445 1.00 91.06 193 ARG A CA 1
ATOM 1504 C C . ARG A 1 193 ? 12.987 11.832 -27.192 1.00 91.06 193 ARG A C 1
ATOM 1506 O O . ARG A 1 193 ? 14.141 11.754 -27.606 1.00 91.06 193 ARG A O 1
ATOM 1513 N N . ASN A 1 194 ? 12.389 10.834 -26.541 1.00 88.50 194 ASN A N 1
ATOM 1514 C CA . ASN A 1 194 ? 13.069 9.573 -26.244 1.00 88.50 194 ASN A CA 1
ATOM 1515 C C . ASN A 1 194 ? 13.379 8.776 -27.516 1.00 88.50 194 ASN A C 1
ATOM 1517 O O . ASN A 1 194 ? 14.446 8.175 -27.610 1.00 88.50 194 ASN A O 1
ATOM 1521 N N . LEU A 1 195 ? 12.489 8.806 -28.509 1.00 92.50 195 LEU A N 1
ATOM 1522 C CA . LEU A 1 195 ? 12.715 8.199 -29.816 1.00 92.50 195 LEU A CA 1
ATOM 1523 C C . LEU A 1 195 ? 13.920 8.838 -30.517 1.00 92.50 195 LEU A C 1
ATOM 1525 O O . LEU A 1 195 ? 14.794 8.111 -30.978 1.00 92.50 195 LEU A O 1
ATOM 1529 N N . PHE A 1 196 ? 14.013 10.170 -30.545 1.00 94.69 196 PHE A N 1
ATOM 1530 C CA . PHE A 1 196 ? 15.149 10.873 -31.147 1.00 94.69 196 PHE A CA 1
ATOM 1531 C C . PHE A 1 196 ? 16.460 10.616 -30.408 1.00 94.69 196 PHE A C 1
ATOM 1533 O O . PHE A 1 196 ? 17.467 10.354 -31.058 1.00 94.69 196 PHE A O 1
ATOM 1540 N N . ILE A 1 197 ? 16.461 10.640 -29.071 1.00 92.38 197 ILE A N 1
ATOM 1541 C CA . ILE A 1 197 ? 17.660 10.320 -28.280 1.00 92.38 197 ILE A CA 1
ATOM 1542 C C . ILE A 1 197 ? 18.117 8.886 -28.570 1.00 92.38 197 ILE A C 1
ATOM 1544 O O . ILE A 1 197 ? 19.295 8.660 -28.838 1.00 92.38 197 ILE A O 1
ATOM 1548 N N . ASN A 1 198 ? 17.190 7.926 -28.588 1.00 89.31 198 ASN A N 1
ATOM 1549 C CA . ASN A 1 198 ? 17.520 6.540 -28.909 1.00 89.31 198 ASN A CA 1
ATOM 1550 C C . ASN A 1 198 ? 18.022 6.395 -30.349 1.00 89.31 198 ASN A C 1
ATOM 1552 O O . ASN A 1 198 ? 19.009 5.702 -30.570 1.00 89.31 198 ASN A O 1
ATOM 1556 N N . LEU A 1 199 ? 17.406 7.069 -31.324 1.00 92.56 199 LEU A N 1
ATOM 1557 C CA . LEU A 1 199 ? 17.866 7.061 -32.715 1.00 92.56 199 LEU A CA 1
ATOM 1558 C C . LEU A 1 199 ? 19.262 7.678 -32.860 1.00 92.56 199 LEU A C 1
ATOM 1560 O O . LEU A 1 199 ? 20.081 7.130 -33.590 1.00 92.56 199 LEU A O 1
ATOM 1564 N N . LEU A 1 200 ? 19.568 8.754 -32.131 1.00 93.94 200 LEU A N 1
ATOM 1565 C CA . LEU A 1 200 ? 20.890 9.389 -32.127 1.00 93.94 200 LEU A CA 1
ATOM 1566 C C . LEU A 1 200 ? 21.991 8.498 -31.542 1.00 93.94 200 LEU A C 1
ATOM 1568 O O . LEU A 1 200 ? 23.156 8.708 -31.855 1.00 93.94 200 LEU A O 1
ATOM 1572 N N . VAL A 1 201 ? 21.649 7.502 -30.724 1.00 92.56 201 VAL A N 1
ATOM 1573 C CA . VAL A 1 201 ? 22.619 6.531 -30.196 1.00 92.56 201 VAL A CA 1
ATOM 1574 C C . VAL A 1 201 ? 22.665 5.276 -31.068 1.00 92.56 201 VAL A C 1
ATOM 1576 O O . VAL A 1 201 ? 23.733 4.849 -31.503 1.00 92.56 201 VAL A O 1
ATOM 1579 N N . VAL A 1 202 ? 21.503 4.689 -31.359 1.00 93.06 202 VAL A N 1
ATOM 1580 C CA . VAL A 1 202 ? 21.388 3.401 -32.052 1.00 93.06 202 VAL A CA 1
ATOM 1581 C C . VAL A 1 202 ? 21.750 3.522 -33.529 1.00 93.06 202 VAL A C 1
ATOM 1583 O O . VAL A 1 202 ? 22.444 2.648 -34.043 1.00 93.06 202 VAL A O 1
ATOM 1586 N N . ALA A 1 203 ? 21.330 4.587 -34.224 1.00 94.12 203 ALA A N 1
ATOM 1587 C CA . ALA A 1 203 ? 21.594 4.707 -35.656 1.00 94.12 203 ALA A CA 1
ATOM 1588 C C . ALA A 1 203 ? 23.093 4.893 -35.959 1.00 94.12 203 ALA A C 1
ATOM 1590 O O . ALA A 1 203 ? 23.606 4.132 -36.781 1.00 94.12 203 ALA A O 1
ATOM 1591 N N . PRO A 1 204 ? 23.849 5.786 -35.283 1.00 94.25 204 PRO A N 1
ATOM 1592 C CA . PRO A 1 204 ? 25.294 5.866 -35.489 1.00 94.25 204 PRO A CA 1
ATOM 1593 C C . PRO A 1 204 ? 26.024 4.587 -35.085 1.00 94.25 204 PRO A C 1
ATOM 1595 O O . PRO A 1 204 ? 26.927 4.166 -35.799 1.00 94.25 204 PRO A O 1
ATOM 1598 N N . ALA A 1 205 ? 25.615 3.923 -33.998 1.00 94.00 205 ALA A N 1
ATOM 1599 C CA . ALA A 1 205 ? 26.210 2.648 -33.599 1.00 94.00 205 ALA A CA 1
ATOM 1600 C C . ALA A 1 205 ? 25.994 1.553 -34.660 1.00 94.00 205 ALA A C 1
ATOM 1602 O O . ALA A 1 205 ? 26.931 0.835 -35.011 1.00 94.00 205 ALA A O 1
ATOM 1603 N N . ALA A 1 206 ? 24.786 1.456 -35.223 1.00 94.25 206 ALA A N 1
ATOM 1604 C CA . ALA A 1 206 ? 24.476 0.518 -36.298 1.00 94.25 206 ALA A CA 1
ATOM 1605 C C . ALA A 1 206 ? 25.243 0.844 -37.591 1.00 94.25 206 ALA A C 1
ATOM 1607 O O . ALA A 1 206 ? 25.763 -0.062 -38.244 1.00 94.25 206 ALA A O 1
ATOM 1608 N N . LEU A 1 207 ? 25.361 2.130 -37.943 1.00 95.69 207 LEU A N 1
ATOM 1609 C CA . LEU A 1 207 ? 26.149 2.581 -39.093 1.00 95.69 207 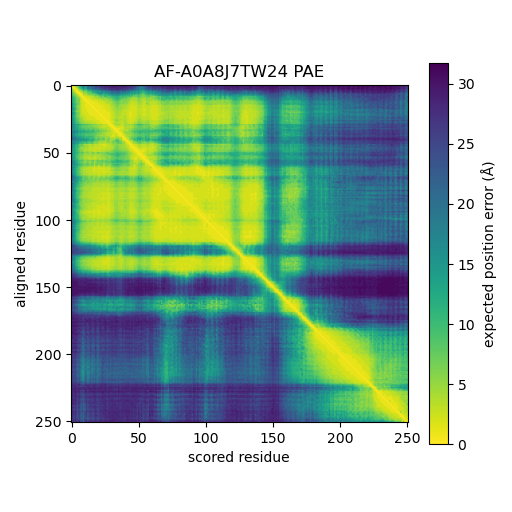LEU A CA 1
ATOM 1610 C C . LEU A 1 207 ? 27.638 2.279 -38.916 1.00 95.69 207 LEU A C 1
ATOM 1612 O O . LEU A 1 207 ? 28.265 1.785 -39.850 1.00 95.69 207 LEU A O 1
ATOM 1616 N N . LEU A 1 208 ? 28.195 2.524 -37.728 1.00 95.12 208 LEU A N 1
ATOM 1617 C CA . LEU A 1 208 ? 29.580 2.183 -37.407 1.00 95.12 208 LEU A CA 1
ATOM 1618 C C . LEU A 1 208 ? 29.809 0.679 -37.515 1.00 95.12 208 LEU A C 1
ATOM 1620 O O . LEU A 1 208 ? 30.759 0.270 -38.171 1.00 95.12 208 LEU A O 1
ATOM 1624 N N . LEU A 1 209 ? 28.914 -0.147 -36.968 1.00 92.62 209 LEU A N 1
ATOM 1625 C CA . LEU A 1 209 ? 29.005 -1.603 -37.088 1.00 92.62 209 LEU A CA 1
ATOM 1626 C C . LEU A 1 209 ? 28.993 -2.057 -38.557 1.00 92.62 209 LEU A C 1
ATOM 1628 O O . LEU A 1 209 ? 29.831 -2.862 -38.969 1.00 92.62 209 LEU A O 1
ATOM 1632 N N . ALA A 1 210 ? 28.076 -1.517 -39.361 1.00 92.06 210 ALA A N 1
ATOM 1633 C CA . ALA A 1 210 ? 27.991 -1.823 -40.786 1.00 92.06 210 ALA A CA 1
ATOM 1634 C C . ALA A 1 210 ? 29.242 -1.359 -41.552 1.00 92.06 210 ALA A C 1
ATOM 1636 O O . ALA A 1 210 ? 29.747 -2.083 -42.414 1.00 92.06 210 ALA A O 1
ATOM 1637 N N . LEU A 1 211 ? 29.773 -0.177 -41.222 1.00 93.81 211 LEU A N 1
ATOM 1638 C CA . LEU A 1 211 ? 30.996 0.356 -41.814 1.00 93.81 211 LEU A CA 1
ATOM 1639 C C . LEU A 1 211 ? 32.210 -0.494 -41.434 1.00 93.81 211 LEU A C 1
ATOM 1641 O O . LEU A 1 211 ? 32.996 -0.843 -42.310 1.00 93.81 211 LEU A O 1
ATOM 1645 N N . THR A 1 212 ? 32.342 -0.890 -40.168 1.00 89.44 212 THR A N 1
ATOM 1646 C CA . THR A 1 212 ? 33.398 -1.798 -39.709 1.00 89.44 212 THR A CA 1
ATOM 1647 C C . THR A 1 212 ? 33.329 -3.121 -40.462 1.00 89.44 212 THR A C 1
ATOM 1649 O O . THR A 1 212 ? 34.342 -3.555 -41.005 1.00 89.44 212 THR A O 1
ATOM 1652 N N . ALA A 1 213 ? 32.143 -3.725 -40.592 1.00 85.94 213 ALA A N 1
ATOM 1653 C CA . ALA A 1 213 ? 31.970 -4.949 -41.373 1.00 85.94 213 ALA A CA 1
ATOM 1654 C C . ALA A 1 213 ? 32.409 -4.761 -42.838 1.00 85.94 213 ALA A C 1
ATOM 1656 O O . ALA A 1 213 ? 33.124 -5.597 -43.389 1.00 85.94 213 ALA A O 1
ATOM 1657 N N . ARG A 1 214 ? 32.051 -3.630 -43.463 1.00 87.06 214 ARG A N 1
ATOM 1658 C CA . ARG A 1 214 ? 32.473 -3.290 -44.832 1.00 87.06 214 ARG A CA 1
ATOM 1659 C C . ARG A 1 214 ? 33.983 -3.105 -44.961 1.00 87.06 214 ARG A C 1
ATOM 1661 O O . ARG A 1 214 ? 34.561 -3.613 -45.919 1.00 87.06 214 ARG A O 1
ATOM 1668 N N . VAL A 1 215 ? 34.617 -2.404 -44.022 1.00 88.06 215 VAL A N 1
ATOM 1669 C CA . VAL A 1 215 ? 36.072 -2.194 -44.004 1.00 88.06 215 VAL A CA 1
ATOM 1670 C C . VAL A 1 215 ? 36.801 -3.523 -43.841 1.00 88.06 215 VAL A C 1
ATOM 1672 O O . VAL A 1 215 ? 37.756 -3.772 -44.570 1.00 88.06 215 VAL A O 1
ATOM 1675 N N . VAL A 1 216 ? 36.320 -4.400 -42.957 1.00 84.50 216 VAL A N 1
ATOM 1676 C CA . VAL A 1 216 ? 36.874 -5.745 -42.760 1.00 84.50 216 VAL A CA 1
ATOM 1677 C C . VAL A 1 216 ? 36.800 -6.553 -44.057 1.00 84.50 216 VAL A C 1
ATOM 1679 O O . VAL A 1 216 ? 37.821 -7.059 -44.518 1.00 84.50 216 VAL A O 1
ATOM 1682 N N . VAL A 1 217 ? 35.633 -6.608 -44.708 1.00 83.38 217 VAL A N 1
ATOM 1683 C CA . VAL A 1 217 ? 35.471 -7.303 -46.000 1.00 83.38 217 VAL A CA 1
ATOM 1684 C C . VAL A 1 217 ? 36.393 -6.717 -47.076 1.00 83.38 217 VAL A C 1
ATOM 1686 O O . VAL A 1 217 ? 37.054 -7.465 -47.793 1.00 83.38 217 VAL A O 1
ATOM 1689 N N . ALA A 1 218 ? 36.486 -5.388 -47.175 1.00 83.31 218 ALA A N 1
ATOM 1690 C CA . ALA A 1 218 ? 37.363 -4.726 -48.139 1.00 83.31 218 ALA A CA 1
ATOM 1691 C C . ALA A 1 218 ? 38.856 -4.983 -47.860 1.00 83.31 218 ALA A C 1
ATOM 1693 O O . ALA A 1 218 ? 39.635 -5.141 -48.800 1.00 83.31 218 ALA A O 1
ATOM 1694 N N . ALA A 1 219 ? 39.264 -5.042 -46.590 1.00 82.12 219 ALA A N 1
ATOM 1695 C CA . ALA A 1 219 ? 40.628 -5.379 -46.196 1.00 82.12 219 ALA A CA 1
ATOM 1696 C C . ALA A 1 219 ? 40.973 -6.824 -46.582 1.00 82.12 219 ALA A C 1
ATOM 1698 O O . ALA A 1 219 ? 42.001 -7.050 -47.216 1.00 82.12 219 ALA A O 1
ATOM 1699 N N . PHE A 1 220 ? 40.085 -7.785 -46.304 1.00 76.19 220 PHE A N 1
ATOM 1700 C CA . PHE A 1 220 ? 40.268 -9.177 -46.728 1.00 76.19 220 PHE A CA 1
ATOM 1701 C C . PHE A 1 220 ? 40.360 -9.319 -48.249 1.00 76.19 220 PHE A C 1
ATOM 1703 O O . PHE A 1 220 ? 41.256 -10.000 -48.744 1.00 76.19 220 PHE A O 1
ATOM 1710 N N . ALA A 1 221 ? 39.494 -8.626 -48.994 1.00 78.94 221 ALA A N 1
ATOM 1711 C CA . ALA A 1 221 ? 39.521 -8.639 -50.455 1.00 78.94 221 ALA A CA 1
ATOM 1712 C C . ALA A 1 221 ? 40.846 -8.105 -51.037 1.00 78.94 221 ALA A C 1
ATOM 1714 O O . ALA A 1 221 ? 41.272 -8.558 -52.097 1.00 78.94 221 ALA A O 1
ATOM 1715 N N . ARG A 1 222 ? 41.514 -7.168 -50.346 1.00 80.62 222 ARG A N 1
ATOM 1716 C CA . ARG A 1 222 ? 42.837 -6.650 -50.740 1.00 80.62 222 ARG A CA 1
ATOM 1717 C C . ARG A 1 222 ? 44.003 -7.536 -50.303 1.00 80.62 222 ARG A C 1
ATOM 1719 O O . ARG A 1 222 ? 45.005 -7.573 -51.005 1.00 80.62 222 ARG A O 1
ATOM 1726 N N . LEU A 1 223 ? 43.896 -8.207 -49.156 1.00 79.81 223 LEU A N 1
ATOM 1727 C CA . LEU A 1 223 ? 44.962 -9.057 -48.607 1.00 79.81 223 LEU A CA 1
ATOM 1728 C C . LEU A 1 223 ? 45.050 -10.429 -49.290 1.00 79.81 223 LEU A C 1
ATOM 1730 O O . LEU A 1 223 ? 46.123 -11.024 -49.314 1.00 79.81 223 LEU A O 1
ATOM 1734 N N . ALA A 1 224 ? 43.948 -10.924 -49.857 1.00 72.62 224 ALA A N 1
ATOM 1735 C CA . ALA A 1 224 ? 43.897 -12.211 -50.550 1.00 72.62 224 ALA A CA 1
ATOM 1736 C C . ALA A 1 224 ? 43.207 -12.096 -51.925 1.00 72.62 224 ALA A C 1
ATOM 1738 O O . ALA A 1 224 ? 42.144 -12.691 -52.139 1.00 72.62 224 ALA A O 1
ATOM 1739 N N . PRO A 1 225 ? 43.770 -11.328 -52.878 1.00 74.12 225 PRO A N 1
ATOM 1740 C CA . PRO A 1 225 ? 43.176 -11.199 -54.200 1.00 74.12 225 PRO A CA 1
ATOM 1741 C C . PRO A 1 225 ? 43.211 -12.558 -54.919 1.00 74.12 225 PRO A C 1
ATOM 1743 O O . PRO A 1 225 ? 44.274 -13.108 -55.191 1.00 74.12 225 PRO A O 1
ATOM 1746 N N . GLY A 1 226 ? 42.033 -13.114 -55.212 1.00 72.25 226 GLY A N 1
ATOM 1747 C CA . GLY A 1 226 ? 41.879 -14.325 -56.027 1.00 72.25 226 GLY A CA 1
ATOM 1748 C C . GLY A 1 226 ? 42.000 -15.673 -55.302 1.00 72.25 226 GLY A C 1
ATOM 1749 O O . GLY A 1 226 ? 41.869 -16.701 -55.961 1.00 72.25 226 GLY A O 1
ATOM 1750 N N . SER A 1 227 ? 42.197 -15.716 -53.977 1.00 77.44 227 SER A N 1
ATOM 1751 C CA . SER A 1 227 ? 42.303 -16.977 -53.217 1.00 77.44 227 SER A CA 1
ATOM 1752 C C . SER A 1 227 ? 41.282 -17.067 -52.062 1.00 77.44 227 SER A C 1
ATOM 1754 O O . SER A 1 227 ? 41.549 -16.643 -50.936 1.00 77.44 227 SER A O 1
ATOM 1756 N N . PRO A 1 228 ? 40.097 -17.670 -52.289 1.00 74.88 228 PRO A N 1
ATOM 1757 C CA . PRO A 1 228 ? 39.040 -17.734 -51.274 1.00 74.88 228 PRO A CA 1
ATOM 1758 C C . PRO A 1 228 ? 39.454 -18.509 -50.011 1.00 74.88 228 PRO A C 1
ATOM 1760 O O . PRO A 1 228 ? 39.042 -18.147 -48.912 1.00 74.88 228 PRO A O 1
ATOM 1763 N N . LEU A 1 229 ? 40.312 -19.529 -50.138 1.00 78.00 229 LEU A N 1
ATOM 1764 C CA . LEU A 1 229 ? 40.826 -20.303 -48.999 1.00 78.00 229 LEU A CA 1
ATOM 1765 C C . LEU A 1 229 ? 41.685 -19.456 -48.046 1.00 78.00 229 LEU A C 1
ATOM 1767 O O . LEU A 1 229 ? 41.512 -19.543 -46.832 1.00 78.00 229 LEU A O 1
ATOM 1771 N N . LEU A 1 230 ? 42.567 -18.603 -48.579 1.00 76.31 230 LEU A N 1
ATOM 1772 C CA . LEU A 1 230 ? 43.405 -17.716 -47.767 1.00 76.31 230 LEU A CA 1
ATOM 1773 C C . LEU A 1 230 ? 42.547 -16.675 -47.029 1.00 76.31 230 LEU A C 1
ATOM 1775 O O . LEU A 1 230 ? 42.791 -16.396 -45.858 1.00 76.31 230 LEU A O 1
ATOM 1779 N N . GLY A 1 231 ? 41.492 -16.169 -47.679 1.00 75.44 231 GLY A N 1
ATOM 1780 C CA . GLY A 1 231 ? 40.512 -15.277 -47.055 1.00 75.44 231 GLY A CA 1
ATOM 1781 C C . GLY A 1 231 ? 39.810 -15.902 -45.843 1.00 75.44 231 GLY A C 1
ATOM 1782 O O . GLY A 1 231 ? 39.748 -15.276 -44.785 1.00 75.44 231 GLY A O 1
ATOM 1783 N N . TRP A 1 232 ? 39.341 -17.152 -45.954 1.00 76.69 232 TRP A N 1
ATOM 1784 C CA . TRP A 1 232 ? 38.695 -17.863 -44.840 1.00 76.69 232 TRP A CA 1
ATOM 1785 C C . TRP A 1 232 ? 39.647 -18.157 -43.675 1.00 76.69 232 TRP A C 1
ATOM 1787 O O . TRP A 1 232 ? 39.252 -18.011 -42.518 1.00 76.69 232 TRP A O 1
ATOM 1797 N N . VAL A 1 233 ? 40.905 -18.517 -43.958 1.00 80.38 233 VAL A N 1
ATOM 1798 C CA . VAL A 1 233 ? 41.928 -18.753 -42.921 1.00 80.38 233 VAL A CA 1
ATOM 1799 C C . VAL A 1 233 ? 42.233 -17.468 -42.147 1.00 80.38 233 VAL A C 1
ATOM 1801 O O . VAL A 1 233 ? 42.237 -17.477 -40.914 1.00 80.38 233 VAL A O 1
ATOM 1804 N N . LEU A 1 234 ? 42.429 -16.347 -42.847 1.00 79.50 234 LEU A N 1
ATOM 1805 C CA . LEU A 1 234 ? 42.698 -15.060 -42.205 1.00 79.50 234 LEU A CA 1
ATOM 1806 C C . LEU A 1 234 ? 41.473 -14.546 -41.415 1.00 79.50 234 LEU A C 1
ATOM 1808 O O . LEU A 1 234 ? 41.640 -13.968 -40.341 1.00 79.50 234 LEU A O 1
ATOM 1812 N N . PHE A 1 235 ? 40.247 -14.793 -41.893 1.00 77.31 235 PHE A N 1
ATOM 1813 C CA . PHE A 1 235 ? 39.017 -14.470 -41.159 1.00 77.31 235 PHE A CA 1
ATOM 1814 C C . PHE A 1 235 ? 38.881 -15.286 -39.867 1.00 77.31 235 PHE A C 1
ATOM 1816 O O . PHE A 1 235 ? 38.606 -14.721 -38.808 1.00 77.31 235 PHE A O 1
ATOM 1823 N N . GLY A 1 236 ? 39.136 -16.597 -39.926 1.00 80.19 236 GLY A N 1
ATOM 1824 C CA . GLY A 1 236 ? 39.136 -17.461 -38.744 1.00 80.19 236 GLY A CA 1
ATOM 1825 C C . GLY A 1 236 ? 40.158 -17.015 -37.694 1.00 80.19 236 GLY A C 1
ATOM 1826 O O . GLY A 1 236 ? 39.819 -16.896 -36.517 1.00 80.19 236 GLY A O 1
ATOM 1827 N N . ALA A 1 237 ? 41.380 -16.677 -38.121 1.00 81.25 237 ALA A N 1
ATOM 1828 C CA . ALA A 1 237 ? 42.419 -16.149 -37.234 1.00 81.25 237 ALA A CA 1
ATOM 1829 C C . ALA A 1 237 ? 42.006 -14.820 -36.573 1.00 81.25 237 ALA A C 1
ATOM 1831 O O . ALA A 1 237 ? 42.213 -14.631 -35.373 1.00 81.25 237 ALA A O 1
ATOM 1832 N N . PHE A 1 238 ? 41.364 -13.922 -37.327 1.00 82.31 238 PHE A N 1
ATOM 1833 C CA . PHE A 1 238 ? 40.849 -12.653 -36.811 1.00 82.31 238 PHE A CA 1
ATOM 1834 C C . PHE A 1 238 ? 39.757 -12.845 -35.744 1.00 82.31 238 PHE A C 1
ATOM 1836 O O . PHE A 1 238 ? 39.809 -12.208 -34.692 1.00 82.31 238 PHE A O 1
ATOM 1843 N N . VAL A 1 239 ? 38.801 -13.755 -35.964 1.00 83.12 239 VAL A N 1
ATOM 1844 C CA . VAL A 1 239 ? 37.737 -14.057 -34.987 1.00 83.12 239 VAL A CA 1
ATOM 1845 C C . VAL A 1 239 ? 38.308 -14.654 -33.698 1.00 83.12 239 VAL A C 1
ATOM 1847 O O . VAL A 1 239 ? 37.907 -14.249 -32.607 1.00 83.12 239 VAL A O 1
ATOM 1850 N N . VAL A 1 240 ? 39.273 -15.574 -33.801 1.00 86.56 240 VAL A N 1
ATOM 1851 C CA . VAL A 1 240 ? 39.945 -16.170 -32.632 1.00 86.56 240 VAL A CA 1
ATOM 1852 C C . VAL A 1 240 ? 40.704 -15.110 -31.830 1.00 86.56 240 VAL A C 1
ATOM 1854 O O . VAL A 1 240 ? 40.600 -15.093 -30.604 1.00 86.56 240 VAL A O 1
ATOM 1857 N N . LEU A 1 241 ? 41.406 -14.186 -32.497 1.00 85.50 241 LEU A N 1
ATOM 1858 C CA . LEU A 1 241 ? 42.098 -13.074 -31.836 1.00 85.50 241 LEU A CA 1
ATOM 1859 C C . LEU A 1 241 ? 41.128 -12.124 -31.123 1.00 85.50 241 LEU A C 1
ATOM 1861 O O . LEU A 1 241 ? 41.392 -11.731 -29.988 1.00 85.50 241 LEU A O 1
ATOM 1865 N N . LEU A 1 242 ? 39.992 -11.792 -31.743 1.00 82.56 242 LEU A N 1
ATOM 1866 C CA . LEU A 1 242 ? 38.961 -10.960 -31.115 1.00 82.56 242 LEU A CA 1
ATOM 1867 C C . LEU A 1 242 ? 38.346 -11.627 -29.878 1.00 82.56 242 LEU A C 1
ATOM 1869 O O . LEU A 1 242 ? 38.193 -10.980 -28.842 1.00 82.56 242 LEU A O 1
ATOM 1873 N N . LEU A 1 243 ? 38.019 -12.919 -29.963 1.00 82.94 243 LEU A N 1
ATOM 1874 C CA . LEU A 1 243 ? 37.490 -13.681 -28.829 1.00 82.94 243 LEU A CA 1
ATOM 1875 C C . LEU A 1 243 ? 38.528 -13.810 -27.705 1.00 82.94 243 LEU A C 1
ATOM 1877 O O . LEU A 1 243 ? 38.187 -13.634 -26.536 1.00 82.94 243 LEU A O 1
ATOM 1881 N N . GLY A 1 244 ? 39.796 -14.051 -28.050 1.00 81.19 244 GLY A N 1
ATOM 1882 C CA . GLY A 1 244 ? 40.903 -14.099 -27.095 1.00 81.19 244 GLY A CA 1
ATOM 1883 C C . GLY A 1 244 ? 41.129 -12.764 -26.381 1.00 81.19 244 GLY A C 1
ATOM 1884 O O . GLY A 1 244 ? 41.252 -12.736 -25.156 1.00 81.19 244 GLY A O 1
ATOM 1885 N N . ALA A 1 245 ? 41.101 -11.650 -27.118 1.00 77.94 245 ALA A N 1
ATOM 1886 C CA . ALA A 1 245 ? 41.214 -10.306 -26.553 1.00 77.94 245 ALA A CA 1
ATOM 1887 C C . ALA A 1 245 ? 40.044 -9.977 -25.610 1.00 77.94 245 ALA A C 1
ATOM 1889 O O . ALA A 1 245 ? 40.251 -9.423 -24.533 1.00 77.94 245 ALA A O 1
ATOM 1890 N N . HIS A 1 246 ? 38.819 -10.379 -25.961 1.00 79.75 246 HIS A N 1
ATOM 1891 C CA . HIS A 1 246 ? 37.640 -10.179 -25.111 1.00 79.75 246 HIS A CA 1
ATOM 1892 C C . HIS A 1 246 ? 37.710 -10.961 -23.793 1.00 79.75 246 HIS A C 1
ATOM 1894 O O . HIS A 1 246 ? 37.304 -10.456 -22.748 1.00 79.75 246 HIS A O 1
ATOM 1900 N N . VAL A 1 247 ? 38.243 -12.186 -23.824 1.00 77.62 247 VAL A N 1
ATOM 1901 C CA . VAL A 1 247 ? 38.460 -12.999 -22.615 1.00 77.62 247 VAL A CA 1
ATOM 1902 C C . VAL A 1 247 ? 39.570 -12.411 -21.740 1.00 77.62 247 VAL A C 1
ATOM 1904 O O . VAL A 1 247 ? 39.438 -12.421 -20.518 1.00 77.62 247 VAL A O 1
ATOM 1907 N N . ALA A 1 248 ? 40.629 -11.861 -22.340 1.00 71.50 248 ALA A N 1
ATOM 1908 C CA . ALA A 1 248 ? 41.728 -11.226 -21.613 1.00 71.50 248 ALA A CA 1
ATOM 1909 C C . ALA A 1 248 ? 41.312 -9.922 -20.909 1.00 71.50 248 ALA A C 1
ATOM 1911 O O . ALA A 1 248 ? 41.772 -9.663 -19.806 1.00 71.50 248 ALA A O 1
ATOM 1912 N N . VAL A 1 249 ? 40.412 -9.135 -21.507 1.00 73.31 249 VAL A N 1
ATOM 1913 C CA . VAL A 1 249 ? 39.900 -7.872 -20.931 1.00 73.31 249 VAL A CA 1
ATOM 1914 C C . VAL A 1 249 ? 38.892 -8.099 -19.789 1.00 73.31 249 VAL A C 1
ATOM 1916 O O . VAL A 1 249 ? 38.604 -7.183 -19.025 1.00 73.31 249 VAL A O 1
ATOM 1919 N N . ARG A 1 250 ? 38.334 -9.310 -19.658 1.00 66.38 250 ARG A N 1
ATOM 1920 C CA . ARG A 1 250 ? 37.370 -9.671 -18.600 1.00 66.38 250 ARG A CA 1
ATOM 1921 C C . ARG A 1 250 ? 37.995 -10.312 -17.352 1.00 66.38 250 ARG A C 1
ATOM 1923 O O . ARG A 1 250 ? 37.242 -10.667 -16.446 1.00 66.38 250 ARG A O 1
ATOM 1930 N N . ARG A 1 251 ? 39.314 -10.500 -17.318 1.00 50.00 251 ARG A N 1
ATOM 1931 C CA . ARG A 1 251 ? 40.070 -10.910 -16.123 1.00 50.00 251 ARG A CA 1
ATOM 1932 C C . ARG A 1 251 ? 40.698 -9.690 -15.468 1.00 50.00 251 ARG A C 1
ATOM 1934 O O . ARG A 1 251 ? 40.787 -9.716 -14.225 1.00 50.00 251 ARG A O 1
#

Sequence (251 aa):
MPDTDPPKFEDAAQAYELDRVAERRSRVHSPRDKEGRPTVGAEAWKLPKDDAGKYEPLRADLVGLAFSGGGIRSATFNLGILQALGRLKLLTRLDYLSTVSGGGYIGGWLAAWIRRADEPGPPSRPKWTAVEAVQSHLDPRTNRMKVGDPHAGPGTESEPETVHHLRAHSRYLAPRFGLFSVDFWTLIAIYVRNLFINLLVVAPAALLLALTARVVVAAFARLAPGSPLLGWVLFGAFVVLLLGAHVAVRR

Nearest PDB structures (foldseek):
  5izr-assembly4_D  TM=4.076E-01  e=1.022E-02  Homo sapiens
  5izr-assembly3_C  TM=3.314E-01  e=5.768E-03  Homo sapiens
  5izr-assembly1_A  TM=3.202E-01  e=6.848E-03  Homo sapiens
  5izr-assembly2_B  TM=3.201E-01  e=8.130E-03  Homo sapiens

Radius of gyration: 33.29 Å; Cα contacts (8 Å, |Δi|>4): 216; chains: 1; bounding box: 80×44×97 Å

Secondary structure (DSSP, 8-state):
-----PPPHHHHHHHHHHHHHHHHHHHHS--B-TTS-B-TTSSPPPPPB-TTS-B-GGGTT--EEEE--SHHHHHHHHHHHHHHHHHTT-GGG--EEEE-THHHHHHHHHHHHHHHHHS---TT--SS-HHHHHHHHH-TTTT---TT-TT--TT---S-HHHHHHHHTT-SS-SS--TT-HHHHHHHHHHHHHHHHHHHHHHHHHHHHHHHHHHHHHHHHHHSTT-HHHHHHHHHHHHHHHHHHHHHHT-

pLDDT: mean 78.67, std 14.74, range [34.03, 96.69]

Mean predicted aligned error: 15.32 Å

Foldseek 3Di:
DPDDDPPDPVQVVVVVLVQVLQLLLCQQVADADPVLAHPRPPDTRDADADPVRGGDVVRRLAAEDEQEADALLSLLVVLVVLLVCLQVVNQSRHRYYHYDHNRCVNVVLLVVQLVVLQPDDPPPRDRHRSSNVVSCLSHVVLQPPDPDDPPDDDPNDHRPVSSVVSVCPSPPQPSDPDPPDPSVVVNVVVVVVVVVVCCVVVVVVVVVVVVVVVVLVVVLCVVDPPDVVVSVVVVVVVVVVVVVVVVVVVD

Solvent-accessible surface area (backbone atoms only — not comparable to full-atom values): 14438 Å² total; per-residue (Å²): 128,89,86,68,77,77,76,54,67,67,62,52,52,51,52,53,53,52,52,51,40,27,54,51,48,11,50,70,69,23,57,59,47,99,87,46,35,64,38,67,74,78,49,81,48,79,67,49,53,48,100,86,70,45,76,37,68,92,73,47,80,75,34,74,45,76,35,58,50,67,40,61,60,30,21,45,53,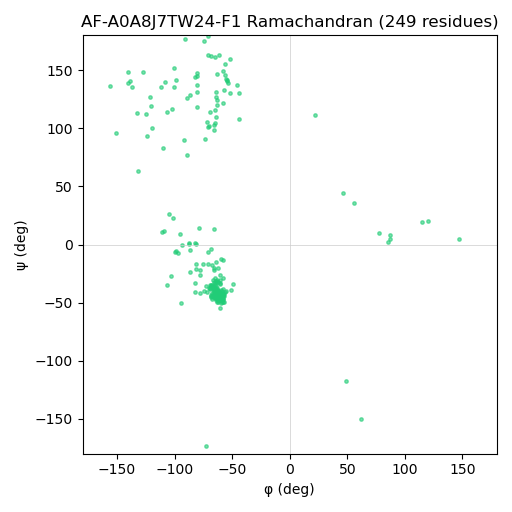50,46,54,50,49,25,53,35,18,60,68,65,44,62,88,61,53,67,40,80,49,61,35,70,16,11,36,55,44,49,52,51,51,53,51,49,34,53,59,55,59,52,91,68,65,96,83,57,72,56,58,48,27,62,55,48,51,28,57,68,35,14,67,73,72,38,57,67,58,97,83,57,96,80,66,60,101,78,72,63,62,58,52,66,71,60,48,50,51,60,67,64,42,46,84,74,53,79,52,94,45,101,84,29,70,53,45,51,50,50,50,50,52,51,51,50,52,51,50,55,48,45,67,51,52,50,56,51,53,48,49,51,53,48,51,54,51,51,51,52,53,48,42,54,67,76,35,73,92,37,71,68,60,38,51,52,53,49,52,53,50,53,52,50,52,54,51,52,56,57,61,74,74,110